Protein AF-A0A3S4FVD4-F1 (afdb_monomer)

Foldseek 3Di:
DLLLLLVLLLLDQQDPCLLVCLVVSLVSLVVPPVDDPVRSVVSNVSSPVLNDDDSVVSNVVSCQQAVPDLQQHQQLVCQPQNPHPVSVVVQVVLVVVCVVVVHDDDPPDRSRRNSNVSVSLVSDDPVVSVVVCVVSVVVVVSNVVSSVVSCCVVDVVVVPPDPPDPDPDDPPPPPPDDD

Organism: Serratia odorifera (NCBI:txid618)

Structure (mmCIF, N/CA/C/O backbone):
data_AF-A0A3S4FVD4-F1
#
_entry.id   AF-A0A3S4FVD4-F1
#
loop_
_atom_site.group_PDB
_atom_site.id
_atom_site.type_symbol
_atom_site.label_atom_id
_atom_site.label_alt_id
_atom_site.label_comp_id
_atom_site.label_asym_id
_atom_site.label_entity_id
_atom_site.label_seq_id
_atom_site.pdbx_PDB_ins_code
_atom_site.Cartn_x
_atom_site.Cartn_y
_atom_site.Cartn_z
_atom_site.occupancy
_atom_site.B_iso_or_equiv
_atom_site.auth_seq_id
_atom_site.auth_comp_id
_atom_site.auth_asym_id
_atom_site.auth_atom_id
_atom_site.pdbx_PDB_model_num
ATOM 1 N N . MET A 1 1 ? -12.214 7.338 0.874 1.00 91.25 1 MET A N 1
ATOM 2 C CA . MET A 1 1 ? -11.171 8.201 0.271 1.00 91.25 1 MET A CA 1
ATOM 3 C C . MET A 1 1 ? -10.625 7.526 -0.978 1.00 91.25 1 MET A C 1
ATOM 5 O O . MET A 1 1 ? -10.161 6.395 -0.888 1.00 91.25 1 MET A O 1
ATOM 9 N N . ILE A 1 2 ? -10.712 8.179 -2.137 1.00 93.75 2 ILE A N 1
ATOM 10 C CA . ILE A 1 2 ? -10.310 7.609 -3.435 1.00 93.75 2 ILE A CA 1
ATOM 11 C C . ILE A 1 2 ? -8.791 7.412 -3.487 1.00 93.75 2 ILE A C 1
ATOM 13 O O . ILE A 1 2 ? -8.303 6.368 -3.915 1.00 93.75 2 ILE A O 1
ATOM 17 N N . SER A 1 3 ? -8.047 8.393 -2.981 1.00 94.44 3 SER A N 1
ATOM 18 C CA . SER A 1 3 ? -6.583 8.380 -2.926 1.00 94.44 3 SER A CA 1
ATOM 19 C C . SER A 1 3 ? -6.010 7.134 -2.236 1.00 94.44 3 SER A C 1
ATOM 21 O O . SER A 1 3 ? -5.086 6.518 -2.764 1.00 94.44 3 SER A O 1
ATOM 23 N N . LEU A 1 4 ? -6.589 6.710 -1.107 1.00 95.06 4 LEU A N 1
ATOM 24 C CA . LEU A 1 4 ? -6.140 5.520 -0.369 1.00 95.06 4 LEU A CA 1
ATOM 25 C C . LEU A 1 4 ? -6.367 4.225 -1.151 1.00 95.06 4 LEU A C 1
ATOM 27 O O . LEU A 1 4 ? -5.484 3.372 -1.171 1.00 95.06 4 LEU A O 1
ATOM 31 N N . ARG A 1 5 ? -7.496 4.112 -1.858 1.00 94.62 5 ARG A N 1
ATOM 32 C CA . ARG A 1 5 ? -7.786 2.977 -2.749 1.00 94.62 5 ARG A CA 1
ATOM 33 C C . ARG A 1 5 ? -6.802 2.882 -3.904 1.00 94.62 5 ARG A C 1
ATOM 35 O O . ARG A 1 5 ? -6.322 1.799 -4.222 1.00 94.62 5 ARG A O 1
ATOM 42 N N . ILE A 1 6 ? -6.458 4.019 -4.506 1.00 95.19 6 ILE A N 1
ATOM 43 C CA . ILE A 1 6 ? -5.443 4.070 -5.563 1.00 95.19 6 ILE A CA 1
ATOM 44 C C . ILE A 1 6 ? -4.090 3.602 -5.017 1.00 95.19 6 ILE A C 1
ATOM 46 O O . ILE A 1 6 ? -3.451 2.750 -5.627 1.00 95.19 6 ILE A O 1
ATOM 50 N N . ILE A 1 7 ? -3.652 4.133 -3.871 1.00 94.81 7 ILE A N 1
ATOM 51 C CA . ILE A 1 7 ? -2.359 3.768 -3.274 1.00 94.81 7 ILE A CA 1
ATOM 52 C C . ILE A 1 7 ? -2.336 2.285 -2.894 1.00 94.81 7 ILE A C 1
ATOM 54 O O . ILE A 1 7 ? -1.359 1.610 -3.207 1.00 94.81 7 ILE A O 1
ATOM 58 N N . SER A 1 8 ? -3.412 1.775 -2.286 1.00 94.50 8 SER A N 1
ATOM 59 C CA . SER A 1 8 ? -3.587 0.349 -1.994 1.00 94.50 8 SER A CA 1
ATOM 60 C C . SER A 1 8 ? -3.333 -0.497 -3.244 1.00 94.50 8 SER A C 1
ATOM 62 O O . SER A 1 8 ? -2.416 -1.317 -3.262 1.00 94.50 8 SER A O 1
ATOM 64 N N . ARG A 1 9 ? -4.027 -0.187 -4.346 1.00 94.31 9 ARG A N 1
ATOM 65 C CA . ARG A 1 9 ? -3.917 -0.926 -5.608 1.00 94.31 9 ARG A CA 1
ATOM 66 C C . ARG A 1 9 ? -2.527 -0.851 -6.255 1.00 94.31 9 ARG A C 1
ATOM 68 O O . ARG A 1 9 ? -2.115 -1.788 -6.929 1.00 94.31 9 ARG A O 1
ATOM 75 N N . LEU A 1 10 ? -1.786 0.244 -6.063 1.00 92.75 10 LEU A N 1
ATOM 76 C CA . LEU A 1 10 ? -0.409 0.383 -6.566 1.00 92.75 10 LEU A CA 1
ATOM 77 C C . LEU A 1 10 ? 0.620 -0.431 -5.765 1.00 92.75 10 LEU A C 1
ATOM 79 O O . LEU A 1 10 ? 1.677 -0.774 -6.312 1.00 92.75 10 LEU A O 1
ATOM 83 N N . LEU A 1 11 ? 0.323 -0.696 -4.489 1.00 92.69 11 LEU A N 1
ATOM 84 C CA . LEU A 1 11 ? 1.155 -1.466 -3.565 1.00 92.69 11 LEU A CA 1
ATOM 85 C C . LEU A 1 11 ? 0.870 -2.972 -3.611 1.00 92.69 11 LEU A C 1
ATOM 87 O O . LEU A 1 11 ? 1.613 -3.733 -3.004 1.00 92.69 11 LEU A O 1
ATOM 91 N N . GLU A 1 12 ? -0.166 -3.414 -4.319 1.00 92.06 12 GLU A N 1
ATOM 92 C CA . GLU A 1 12 ? -0.398 -4.834 -4.574 1.00 92.06 12 GLU A CA 1
ATOM 93 C C . GLU A 1 12 ? 0.584 -5.407 -5.606 1.00 92.06 12 GLU A C 1
ATOM 95 O O . GLU A 1 12 ? 1.233 -4.686 -6.384 1.00 92.06 12 GLU A O 1
ATOM 100 N N . TYR A 1 13 ? 0.662 -6.742 -5.636 1.00 92.12 13 TYR A N 1
ATOM 101 C CA . TYR A 1 13 ? 1.386 -7.450 -6.680 1.00 92.12 13 TYR A CA 1
ATOM 102 C C . TYR A 1 13 ? 0.836 -7.036 -8.053 1.00 92.12 13 TYR A C 1
ATOM 104 O O . TYR A 1 13 ? -0.373 -7.120 -8.285 1.00 92.12 13 TYR A O 1
ATOM 112 N N . PRO A 1 14 ? 1.695 -6.582 -8.980 1.00 92.12 14 PRO A N 1
ATOM 113 C CA . PRO A 1 14 ? 1.224 -6.070 -10.248 1.00 92.12 14 PRO A CA 1
ATOM 114 C C . PRO A 1 14 ? 0.672 -7.216 -11.091 1.00 92.12 14 PRO A C 1
ATOM 116 O O . PRO A 1 14 ? 1.355 -8.205 -11.368 1.00 92.12 14 PRO A O 1
ATOM 119 N N . ASP A 1 15 ? -0.569 -7.055 -11.526 1.00 93.56 15 ASP A N 1
ATOM 120 C CA . ASP A 1 15 ? -1.281 -8.008 -12.360 1.00 93.56 15 ASP A CA 1
ATOM 121 C C . ASP A 1 15 ? -1.774 -7.349 -13.656 1.00 93.56 15 ASP A C 1
ATOM 123 O O . ASP A 1 15 ? -1.593 -6.153 -13.916 1.00 93.56 15 ASP A O 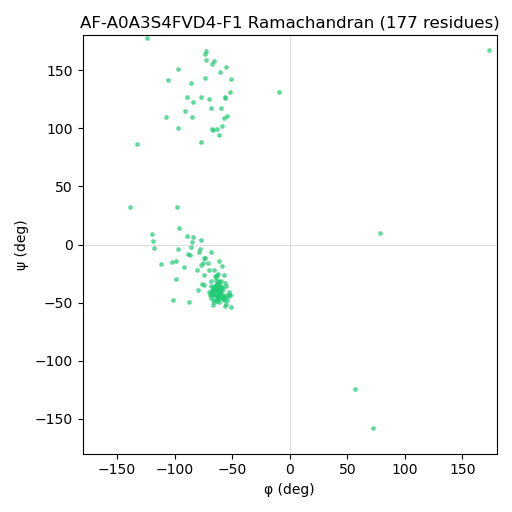1
ATOM 127 N N . GLN A 1 16 ? -2.404 -8.160 -14.503 1.00 93.19 16 GLN A N 1
ATOM 128 C CA . GLN A 1 16 ? -2.949 -7.698 -15.773 1.00 93.19 16 GLN A CA 1
ATOM 129 C C . GLN A 1 16 ? -4.059 -6.652 -15.578 1.00 93.19 16 GLN A C 1
ATOM 131 O O . GLN A 1 16 ? -4.169 -5.722 -16.379 1.00 93.19 16 GLN A O 1
ATOM 136 N N . ALA A 1 17 ? -4.852 -6.782 -14.510 1.00 92.50 17 ALA A N 1
ATOM 137 C CA . ALA A 1 17 ? -5.952 -5.876 -14.207 1.00 92.50 17 ALA A CA 1
ATOM 138 C C . ALA A 1 17 ? -5.444 -4.477 -13.824 1.00 92.50 17 ALA A C 1
ATOM 140 O O . ALA A 1 17 ? -5.981 -3.486 -14.309 1.00 92.50 17 ALA A O 1
ATOM 141 N N . LEU A 1 18 ? -4.369 -4.372 -13.039 1.00 90.75 18 LEU A N 1
ATOM 142 C CA . LEU A 1 18 ? -3.696 -3.108 -12.741 1.00 90.75 18 LEU A CA 1
ATOM 143 C C . LEU A 1 18 ? -3.137 -2.476 -14.024 1.00 90.75 18 LEU A C 1
ATOM 145 O O . LEU A 1 18 ? -3.314 -1.279 -14.252 1.00 90.75 18 LEU A O 1
ATOM 149 N N . TRP A 1 19 ? -2.501 -3.280 -14.885 1.00 91.50 19 TRP A N 1
ATOM 150 C CA . TRP A 1 19 ? -1.919 -2.795 -16.143 1.00 91.50 19 TRP A CA 1
ATOM 151 C C . TRP A 1 19 ? -2.969 -2.208 -17.087 1.00 91.50 19 TRP A C 1
ATOM 153 O O . TRP A 1 19 ? -2.760 -1.144 -17.673 1.00 91.50 19 TRP A O 1
ATOM 163 N N . GLN A 1 20 ? -4.102 -2.895 -17.229 1.00 92.31 20 GLN A N 1
ATOM 164 C CA . GLN A 1 20 ? -5.211 -2.463 -18.080 1.00 92.31 20 GLN A CA 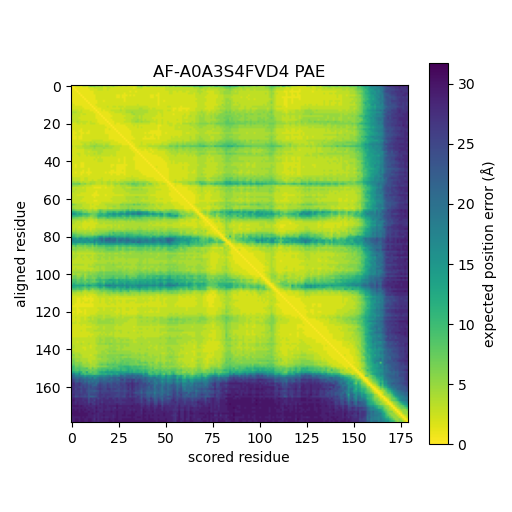1
ATOM 165 C C . GLN A 1 20 ? -6.014 -1.322 -17.437 1.00 92.31 20 GLN A C 1
ATOM 167 O O . GLN A 1 20 ? -6.439 -0.406 -18.137 1.00 92.31 20 GLN A O 1
ATOM 172 N N . GLY A 1 21 ? -6.134 -1.317 -16.107 1.00 92.81 21 GLY A N 1
ATOM 173 C CA . GLY A 1 21 ? -6.862 -0.318 -15.319 1.00 92.81 21 GLY A CA 1
ATOM 174 C C . GLY A 1 21 ? -6.137 1.018 -15.127 1.00 92.81 21 GLY A C 1
ATOM 175 O O . GLY A 1 21 ? -6.650 1.903 -14.448 1.00 92.81 21 GLY A O 1
ATOM 176 N N . LYS A 1 22 ? -4.957 1.224 -15.727 1.00 93.38 22 LYS A N 1
ATOM 177 C CA . LYS A 1 22 ? -4.184 2.476 -15.604 1.00 93.38 22 LYS A CA 1
ATOM 178 C C . LYS A 1 22 ? -5.010 3.730 -15.916 1.00 93.38 22 LYS A C 1
ATOM 180 O O . LYS A 1 22 ? -4.879 4.739 -15.223 1.00 93.38 22 LYS A O 1
ATOM 185 N N . ALA A 1 23 ? -5.813 3.692 -16.980 1.00 94.75 23 ALA A N 1
ATOM 186 C CA . ALA A 1 23 ? -6.641 4.830 -17.378 1.00 94.75 23 ALA A CA 1
ATOM 187 C C . ALA A 1 23 ? -7.739 5.117 -16.343 1.00 94.75 23 ALA A C 1
ATOM 189 O O . ALA A 1 23 ? -7.966 6.276 -16.004 1.00 94.75 23 ALA A O 1
ATOM 190 N N . GLU A 1 24 ? -8.352 4.069 -15.792 1.00 95.56 24 GLU A N 1
ATOM 191 C CA . GLU A 1 24 ? -9.367 4.168 -14.740 1.00 95.56 24 GLU A CA 1
ATOM 192 C C . GLU A 1 24 ? -8.780 4.736 -13.445 1.00 95.56 24 GLU A C 1
ATOM 194 O O . 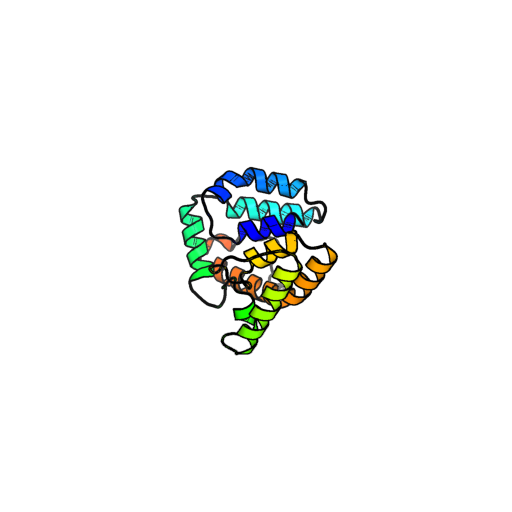GLU A 1 24 ? -9.384 5.613 -12.837 1.00 95.56 24 GLU A O 1
ATOM 199 N N . LEU A 1 25 ? -7.564 4.328 -13.063 1.00 95.44 25 LEU A N 1
ATOM 200 C CA . LEU A 1 25 ? -6.868 4.894 -11.902 1.00 95.44 25 LEU A CA 1
ATOM 201 C C . LEU A 1 25 ? -6.606 6.396 -12.060 1.00 95.44 25 LEU A C 1
ATOM 203 O O . LEU A 1 25 ? -6.785 7.160 -11.113 1.00 95.44 25 LEU A O 1
ATOM 207 N N . LEU A 1 26 ? -6.189 6.835 -13.253 1.00 95.94 26 LEU A N 1
ATOM 208 C CA . LEU A 1 26 ? -5.981 8.257 -13.538 1.00 95.94 26 LEU A CA 1
ATOM 209 C C . LEU A 1 26 ? -7.301 9.037 -13.573 1.00 95.94 26 LEU A C 1
ATOM 211 O O . LEU A 1 26 ? -7.326 10.186 -13.142 1.00 95.94 26 LEU A O 1
ATOM 215 N N . ALA A 1 27 ? -8.384 8.431 -14.064 1.00 96.19 27 ALA A N 1
ATOM 216 C CA . ALA A 1 27 ? -9.710 9.038 -14.042 1.00 96.19 27 ALA A CA 1
ATOM 217 C C . ALA A 1 27 ? -10.222 9.197 -12.602 1.00 96.19 27 ALA A C 1
ATOM 219 O O . ALA A 1 27 ? -10.568 10.307 -12.207 1.00 96.19 27 ALA A O 1
ATOM 220 N N . ALA A 1 28 ? -10.151 8.136 -11.794 1.00 95.50 28 ALA A N 1
ATOM 221 C CA . ALA A 1 28 ? -10.513 8.169 -10.380 1.00 95.50 28 ALA A CA 1
ATOM 222 C C . ALA A 1 28 ? -9.692 9.212 -9.605 1.00 95.50 28 ALA A C 1
ATOM 224 O O . ALA A 1 28 ? -10.224 9.918 -8.754 1.00 95.50 28 ALA A O 1
ATOM 225 N N . LEU A 1 29 ? -8.404 9.376 -9.929 1.00 96.06 29 LEU A N 1
ATOM 226 C CA . LEU A 1 29 ? -7.566 10.408 -9.317 1.00 96.06 29 LEU A CA 1
ATOM 227 C C . LEU A 1 29 ? -8.086 11.832 -9.568 1.00 96.06 29 LEU A C 1
ATOM 229 O O . LEU A 1 29 ? -7.963 12.679 -8.687 1.00 96.06 29 LEU A O 1
ATOM 233 N N . ASN A 1 30 ? -8.681 12.100 -10.732 1.00 93.94 30 ASN A N 1
ATOM 234 C CA . ASN A 1 30 ? -9.268 13.410 -11.026 1.00 93.94 30 ASN A CA 1
ATOM 235 C C . ASN A 1 30 ? -10.540 13.679 -10.206 1.00 93.94 30 ASN A C 1
ATOM 237 O O . ASN A 1 30 ? -10.906 14.834 -10.013 1.00 93.94 30 ASN A O 1
ATOM 241 N N . GLU A 1 31 ? -11.200 12.630 -9.713 1.00 94.19 31 GLU A N 1
ATOM 242 C CA . GLU A 1 31 ? -12.374 12.721 -8.837 1.00 94.19 31 GLU A CA 1
ATOM 243 C C . GLU A 1 31 ? -11.991 12.844 -7.348 1.00 94.19 31 GLU A C 1
ATOM 245 O O . GLU A 1 31 ? -12.844 13.120 -6.499 1.00 94.19 31 GLU A O 1
ATOM 250 N N . ALA A 1 32 ? -10.707 12.665 -7.010 1.00 92.62 32 ALA A N 1
ATOM 251 C CA . ALA A 1 32 ? -10.195 12.731 -5.644 1.00 92.62 32 ALA A CA 1
ATOM 252 C C . ALA A 1 32 ? -10.057 14.184 -5.154 1.00 92.62 32 ALA A C 1
ATOM 254 O O . ALA A 1 32 ? -8.995 14.811 -5.255 1.00 92.62 32 ALA A O 1
ATOM 255 N N . ASN A 1 33 ? -11.142 14.711 -4.584 1.00 91.94 33 ASN A N 1
ATOM 256 C CA . ASN A 1 33 ? -11.214 16.069 -4.032 1.00 91.94 33 ASN A CA 1
ATOM 257 C C . ASN A 1 33 ? -10.463 16.239 -2.699 1.00 91.94 33 ASN A C 1
ATOM 259 O O . ASN A 1 33 ? -10.279 17.362 -2.236 1.00 91.94 33 ASN A O 1
ATOM 263 N N . GLU A 1 34 ? -10.031 15.148 -2.061 1.00 93.00 34 GLU A N 1
ATOM 264 C CA . GLU A 1 34 ? -9.282 15.194 -0.801 1.00 93.00 34 GLU A CA 1
ATOM 265 C C . GLU A 1 34 ? -7.792 15.550 -0.963 1.00 93.00 34 GLU A C 1
ATOM 267 O O . GLU A 1 34 ? -7.085 15.701 0.034 1.00 93.00 34 GLU A O 1
ATOM 272 N N . LEU A 1 35 ? -7.296 15.651 -2.201 1.00 92.31 35 LEU A N 1
ATOM 273 C CA . LEU A 1 35 ? -5.891 15.911 -2.509 1.00 92.31 35 LEU A CA 1
ATOM 274 C C . LEU A 1 35 ? -5.677 17.346 -2.996 1.00 92.31 35 LEU A C 1
ATOM 276 O O . LEU A 1 35 ? -6.434 17.870 -3.809 1.00 92.31 35 LEU A O 1
ATOM 280 N N . SER A 1 36 ? -4.571 17.960 -2.575 1.00 94.56 36 SER A N 1
ATOM 281 C CA . SER A 1 36 ? -4.069 19.181 -3.214 1.00 94.56 36 SER A CA 1
ATOM 282 C C . SER A 1 36 ? -3.606 18.903 -4.649 1.00 94.56 36 SER A C 1
ATOM 284 O O . SER A 1 36 ? -3.203 17.785 -4.981 1.00 94.56 36 SER A O 1
ATOM 286 N N . SER A 1 37 ? -3.556 19.936 -5.496 1.00 92.88 37 SER A N 1
ATOM 287 C CA . SER A 1 37 ? -3.081 19.801 -6.883 1.00 92.88 37 SER A CA 1
ATOM 288 C C . SER A 1 37 ? -1.671 19.204 -6.973 1.00 92.88 37 SER A C 1
ATOM 290 O O . SER A 1 37 ? -1.390 18.404 -7.861 1.00 92.88 37 SER A O 1
ATOM 292 N N . MET A 1 38 ? -0.788 19.536 -6.024 1.00 93.56 38 MET A N 1
ATOM 293 C CA . MET A 1 38 ? 0.560 18.964 -5.961 1.00 93.56 38 MET A CA 1
ATOM 294 C C . MET A 1 38 ? 0.528 17.456 -5.669 1.00 93.56 38 MET A C 1
ATOM 296 O O . MET A 1 38 ? 1.235 16.689 -6.321 1.00 93.56 38 MET A O 1
ATOM 300 N N . GLN A 1 39 ? -0.321 17.016 -4.736 1.00 93.50 39 GLN A N 1
ATOM 301 C CA . GLN A 1 39 ? -0.487 15.596 -4.410 1.00 93.50 39 GLN A CA 1
ATOM 302 C C . GLN A 1 39 ? -1.123 14.813 -5.564 1.00 93.50 39 GLN A C 1
ATOM 304 O O . GLN A 1 39 ? -0.675 13.705 -5.855 1.00 93.50 39 GLN A O 1
ATOM 309 N N . GLN A 1 40 ? -2.109 15.388 -6.263 1.00 93.88 40 GLN A N 1
ATOM 310 C CA . GLN A 1 40 ? -2.691 14.777 -7.462 1.00 93.88 40 GLN A CA 1
ATOM 311 C C . GLN A 1 40 ? -1.635 14.585 -8.558 1.00 93.88 40 GLN A C 1
ATOM 313 O O . GLN A 1 40 ? -1.521 13.505 -9.133 1.00 93.88 40 GLN A O 1
ATOM 318 N N . VAL A 1 41 ? -0.800 15.596 -8.820 1.00 93.94 41 VAL A N 1
ATOM 319 C CA . VAL A 1 41 ? 0.289 15.481 -9.803 1.00 93.94 41 VAL A CA 1
ATOM 320 C C . VAL A 1 41 ? 1.282 14.385 -9.407 1.00 93.94 41 VAL A C 1
ATOM 322 O O . VAL A 1 41 ? 1.638 13.559 -10.252 1.00 93.94 41 VAL A O 1
ATOM 325 N N . ALA A 1 42 ? 1.694 14.342 -8.137 1.00 92.25 42 ALA A N 1
ATOM 326 C CA . ALA A 1 42 ? 2.635 13.346 -7.631 1.00 92.25 42 ALA A CA 1
ATOM 327 C C . ALA A 1 42 ? 2.076 11.916 -7.736 1.00 92.25 42 ALA A C 1
ATOM 329 O O . ALA A 1 42 ? 2.735 11.033 -8.290 1.00 92.25 42 ALA A O 1
ATOM 330 N N . LEU A 1 43 ? 0.838 11.688 -7.286 1.00 93.25 43 LEU A N 1
ATOM 331 C CA . LEU A 1 43 ? 0.193 10.376 -7.370 1.00 93.25 43 LEU A CA 1
ATOM 332 C C . LEU A 1 43 ? -0.051 9.961 -8.829 1.00 93.25 43 LEU A C 1
ATOM 334 O O . LEU A 1 43 ? 0.185 8.812 -9.197 1.00 93.25 43 LEU A O 1
ATOM 338 N N . GLY A 1 44 ? -0.421 10.902 -9.700 1.00 95.38 44 GLY A N 1
ATOM 339 C CA . GLY A 1 44 ? -0.566 10.649 -11.133 1.00 95.38 44 GLY A CA 1
ATOM 340 C C . GLY A 1 44 ? 0.752 10.256 -11.804 1.00 95.38 44 GLY A C 1
ATOM 341 O O . GLY A 1 44 ? 0.774 9.386 -12.678 1.00 95.38 44 GLY A O 1
ATOM 342 N N . ALA A 1 45 ? 1.868 10.864 -11.393 1.00 92.81 45 ALA A N 1
ATOM 343 C CA . ALA A 1 45 ? 3.198 10.462 -11.839 1.00 92.81 45 ALA A CA 1
ATOM 344 C C . ALA A 1 45 ? 3.551 9.048 -11.352 1.00 92.81 45 ALA A C 1
ATOM 346 O O . ALA A 1 45 ? 4.022 8.243 -12.155 1.00 92.81 45 ALA A O 1
ATOM 347 N N . ALA A 1 46 ? 3.240 8.717 -10.094 1.00 90.69 46 ALA A N 1
ATOM 348 C CA . ALA A 1 46 ? 3.451 7.383 -9.537 1.00 90.69 46 ALA A CA 1
ATOM 349 C C . ALA A 1 46 ? 2.651 6.302 -10.287 1.00 90.69 46 ALA A C 1
ATOM 351 O O . ALA A 1 46 ? 3.232 5.290 -10.669 1.00 90.69 46 ALA A O 1
ATOM 352 N N . ILE A 1 47 ? 1.365 6.533 -10.597 1.00 93.31 47 ILE A N 1
ATOM 353 C CA . ILE A 1 47 ? 0.547 5.611 -11.416 1.00 93.31 47 ILE A CA 1
ATOM 354 C C . ILE A 1 47 ? 1.204 5.383 -12.782 1.00 93.31 47 ILE A C 1
ATOM 356 O O . ILE A 1 47 ? 1.342 4.247 -13.245 1.00 93.31 47 ILE A O 1
ATOM 360 N N . ARG A 1 48 ? 1.622 6.469 -13.447 1.00 92.62 48 ARG A N 1
ATOM 361 C CA . ARG A 1 48 ? 2.242 6.394 -14.776 1.00 92.62 48 ARG A CA 1
ATOM 362 C C . ARG A 1 48 ? 3.554 5.628 -14.760 1.00 92.62 48 ARG A C 1
ATOM 364 O O . ARG A 1 48 ? 3.760 4.835 -15.674 1.00 92.62 48 ARG A O 1
ATOM 371 N N . TRP A 1 49 ? 4.394 5.881 -13.761 1.00 88.62 49 TRP A N 1
ATOM 372 C CA . TRP A 1 49 ? 5.672 5.208 -13.571 1.00 88.62 49 TRP A CA 1
ATOM 373 C C . TRP A 1 49 ? 5.480 3.725 -13.243 1.00 88.62 49 TRP A C 1
ATOM 375 O O . TRP A 1 49 ? 6.071 2.876 -13.901 1.00 88.62 49 TRP A O 1
ATOM 385 N N . ARG A 1 50 ? 4.584 3.404 -12.302 1.00 86.19 50 ARG A N 1
ATOM 386 C CA . ARG A 1 50 ? 4.303 2.029 -11.873 1.00 86.19 50 ARG A CA 1
ATOM 387 C C . ARG A 1 50 ? 3.795 1.157 -13.016 1.00 86.19 50 ARG A C 1
ATOM 389 O O . ARG A 1 50 ? 4.190 0.005 -13.115 1.00 86.19 50 ARG A O 1
ATOM 396 N N . CYS A 1 51 ? 2.943 1.717 -13.873 1.00 87.94 51 CYS A N 1
ATOM 397 C CA . CYS A 1 51 ? 2.377 1.046 -15.044 1.00 87.94 51 CYS A CA 1
ATOM 398 C C . CYS A 1 51 ? 3.148 1.395 -16.334 1.00 87.94 51 CYS A C 1
ATOM 400 O O . CYS A 1 51 ? 2.540 1.560 -17.401 1.00 87.94 51 CYS A O 1
ATOM 402 N N . ALA A 1 52 ? 4.459 1.629 -16.239 1.00 85.56 52 ALA A N 1
ATOM 403 C CA . ALA A 1 52 ? 5.341 1.802 -17.389 1.00 85.56 52 ALA A CA 1
ATOM 404 C C . ALA A 1 52 ? 6.058 0.484 -17.718 1.00 85.56 52 ALA A C 1
ATOM 406 O O . ALA A 1 52 ? 6.333 -0.329 -16.842 1.00 85.56 52 ALA A O 1
ATOM 407 N N . GLY A 1 53 ? 6.395 0.281 -18.992 1.00 86.69 53 GLY A N 1
ATOM 408 C CA . GLY A 1 53 ? 7.145 -0.899 -19.423 1.00 86.69 53 GLY A CA 1
ATOM 409 C C . GLY A 1 53 ? 6.334 -2.200 -19.400 1.00 86.69 53 GLY A C 1
ATOM 410 O O . GLY A 1 53 ? 5.103 -2.200 -19.514 1.00 86.69 53 GLY A O 1
ATOM 411 N N . ARG A 1 54 ? 7.042 -3.333 -19.327 1.00 90.12 54 ARG A N 1
ATOM 412 C CA . ARG A 1 54 ? 6.431 -4.668 -19.375 1.00 90.12 54 ARG A CA 1
ATOM 413 C C . ARG A 1 54 ? 5.987 -5.094 -17.979 1.00 90.12 54 ARG A C 1
ATOM 415 O O . ARG A 1 54 ? 6.748 -4.962 -17.026 1.00 90.12 54 ARG A O 1
ATOM 422 N N . LEU A 1 55 ? 4.807 -5.707 -17.887 1.00 91.81 55 LEU A N 1
ATOM 423 C CA . LEU A 1 55 ? 4.269 -6.251 -16.634 1.00 91.81 55 LEU A CA 1
ATOM 424 C C . LEU A 1 55 ? 5.262 -7.187 -15.926 1.00 91.81 55 LEU A C 1
ATOM 426 O O . LEU A 1 55 ? 5.479 -7.057 -14.727 1.00 91.81 55 LEU A O 1
ATOM 430 N N . LEU A 1 56 ? 5.922 -8.076 -16.675 1.00 91.25 56 LEU A N 1
ATOM 431 C CA . LEU A 1 56 ? 6.909 -9.010 -16.121 1.00 91.25 56 LEU A CA 1
ATOM 432 C C . LEU A 1 56 ? 8.088 -8.306 -15.432 1.00 91.25 56 LEU A C 1
ATOM 434 O O . LEU A 1 56 ? 8.569 -8.790 -14.411 1.00 91.25 56 LEU A O 1
ATOM 438 N N . ASP A 1 57 ? 8.540 -7.164 -15.957 1.00 90.12 57 ASP A N 1
ATOM 439 C CA . ASP A 1 57 ? 9.637 -6.405 -15.342 1.00 90.12 57 ASP A CA 1
ATOM 440 C C . ASP A 1 57 ? 9.183 -5.808 -14.007 1.00 90.12 57 ASP A C 1
ATOM 442 O O . ASP A 1 57 ? 9.881 -5.902 -13.000 1.00 90.12 57 ASP A O 1
ATOM 446 N N . ALA A 1 58 ? 7.965 -5.272 -13.974 1.00 89.31 58 ALA A N 1
ATOM 447 C CA . ALA A 1 58 ? 7.373 -4.719 -12.768 1.00 89.31 58 ALA A CA 1
ATOM 448 C C . ALA A 1 58 ? 7.040 -5.779 -11.706 1.00 89.31 58 ALA A C 1
ATOM 450 O O . ALA A 1 58 ? 7.092 -5.488 -10.510 1.00 89.31 58 ALA A O 1
ATOM 451 N N . GLN A 1 59 ? 6.697 -6.998 -12.126 1.00 92.25 59 GLN A N 1
ATOM 452 C CA . GLN A 1 59 ? 6.540 -8.162 -11.252 1.00 92.25 59 GLN A CA 1
ATOM 453 C C . GLN A 1 59 ? 7.886 -8.589 -10.657 1.00 92.25 59 GLN A C 1
ATOM 455 O O . GLN A 1 59 ? 7.987 -8.831 -9.453 1.00 92.25 59 GLN A O 1
ATOM 460 N N . ALA A 1 60 ? 8.943 -8.624 -11.472 1.00 90.12 60 ALA A N 1
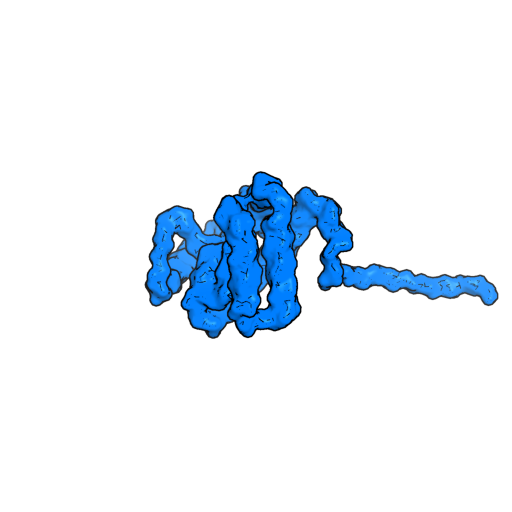ATOM 461 C CA . ALA A 1 60 ? 10.293 -8.914 -11.001 1.00 90.12 60 ALA A CA 1
ATOM 462 C C . ALA A 1 60 ? 10.797 -7.848 -10.011 1.00 90.12 60 ALA A C 1
ATOM 464 O O . ALA A 1 60 ? 11.353 -8.196 -8.970 1.00 90.12 60 ALA A O 1
ATOM 465 N N . GLU A 1 61 ? 10.556 -6.564 -10.285 1.00 88.38 61 GLU A N 1
ATOM 466 C CA . GLU A 1 61 ? 10.878 -5.472 -9.359 1.00 88.38 61 GLU A CA 1
ATOM 467 C C . GLU A 1 61 ? 10.100 -5.603 -8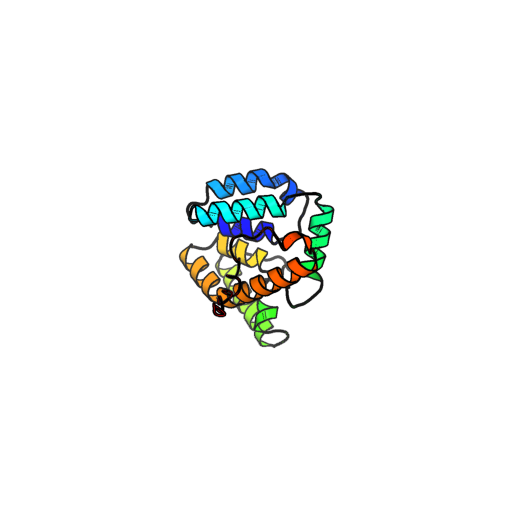.045 1.00 88.38 61 GLU A C 1
ATOM 469 O O . GLU A 1 61 ? 10.703 -5.521 -6.976 1.00 88.38 61 GLU A O 1
ATOM 474 N N . TYR A 1 62 ? 8.793 -5.882 -8.111 1.00 90.62 62 TYR A N 1
ATOM 475 C CA . TYR A 1 62 ? 7.956 -6.068 -6.925 1.00 90.62 62 TYR A CA 1
ATOM 476 C C . TYR A 1 62 ? 8.504 -7.170 -6.014 1.00 90.62 62 TYR A C 1
ATOM 478 O O . TYR A 1 62 ? 8.773 -6.918 -4.841 1.00 90.62 62 TYR A O 1
ATOM 486 N N . THR A 1 63 ? 8.744 -8.366 -6.561 1.00 89.75 63 THR A N 1
ATOM 487 C CA . THR A 1 63 ? 9.311 -9.482 -5.780 1.00 89.75 63 THR A CA 1
ATOM 488 C C . THR A 1 63 ? 10.697 -9.135 -5.229 1.00 89.75 63 THR A C 1
ATOM 490 O O . THR A 1 63 ? 11.040 -9.499 -4.107 1.00 89.75 63 THR A O 1
ATOM 493 N N . GLY A 1 64 ? 11.501 -8.386 -5.992 1.00 86.62 64 GLY A N 1
ATOM 494 C CA . GLY A 1 64 ? 12.810 -7.899 -5.567 1.00 86.62 64 GLY A CA 1
ATOM 495 C C . GLY A 1 64 ? 12.759 -6.924 -4.389 1.00 86.62 64 GLY A C 1
ATOM 496 O O . GLY A 1 64 ? 13.668 -6.948 -3.558 1.00 86.62 64 GLY A O 1
ATOM 497 N N . LEU A 1 65 ? 11.717 -6.092 -4.316 1.00 86.25 65 LEU A N 1
ATOM 498 C CA . LEU A 1 65 ? 11.534 -5.075 -3.283 1.00 86.25 65 LEU A CA 1
ATOM 499 C C . LEU A 1 65 ? 10.819 -5.615 -2.045 1.00 86.25 65 LEU A C 1
ATOM 501 O O . LEU A 1 65 ? 11.308 -5.395 -0.942 1.00 86.25 65 LEU A O 1
ATOM 505 N N . PHE A 1 66 ? 9.688 -6.298 -2.201 1.00 88.06 66 PHE A N 1
ATOM 506 C CA . PHE A 1 66 ? 8.787 -6.610 -1.087 1.00 88.06 66 PHE A CA 1
ATOM 507 C C . PHE A 1 66 ? 8.964 -8.032 -0.535 1.00 88.06 66 PHE A C 1
ATOM 509 O O . PHE A 1 66 ? 8.813 -8.230 0.668 1.00 88.06 66 PHE A O 1
ATOM 516 N N . ASP A 1 67 ? 9.380 -8.999 -1.363 1.00 82.50 67 ASP A N 1
ATOM 517 C CA . ASP A 1 67 ? 9.370 -10.422 -0.973 1.00 82.50 67 ASP A CA 1
ATOM 518 C C . ASP A 1 67 ? 10.741 -10.941 -0.500 1.00 82.50 67 ASP A C 1
ATOM 520 O O . ASP A 1 67 ? 10.844 -12.014 0.093 1.00 82.50 67 ASP A O 1
ATOM 524 N N . ARG A 1 68 ? 11.828 -10.197 -0.753 1.00 74.62 68 ARG A N 1
ATOM 525 C CA . ARG A 1 68 ? 13.205 -10.643 -0.453 1.00 74.62 68 ARG A CA 1
ATOM 526 C C . ARG A 1 68 ? 13.685 -10.356 0.971 1.00 74.62 68 ARG A C 1
ATOM 528 O O . ARG A 1 68 ? 14.809 -10.734 1.306 1.00 74.62 68 ARG A O 1
ATOM 535 N N . GLY A 1 69 ? 12.884 -9.711 1.822 1.00 73.62 69 GLY A N 1
ATOM 536 C CA . GLY A 1 69 ? 13.266 -9.514 3.218 1.00 73.62 69 GLY A CA 1
ATOM 537 C C . GLY A 1 69 ? 12.345 -8.623 4.048 1.00 73.62 69 GLY A C 1
ATOM 538 O O . GLY A 1 69 ? 11.522 -7.871 3.543 1.00 73.62 69 GLY A O 1
ATOM 539 N N . ARG A 1 70 ? 12.567 -8.666 5.366 1.00 76.25 70 ARG A N 1
ATOM 540 C CA . ARG A 1 70 ? 11.759 -7.972 6.385 1.00 76.25 70 ARG A CA 1
ATOM 541 C C . ARG A 1 70 ? 11.835 -6.444 6.327 1.00 76.25 70 ARG A C 1
ATOM 543 O O . ARG A 1 70 ? 10.987 -5.752 6.877 1.00 76.25 70 ARG A O 1
ATOM 550 N N . SER A 1 71 ? 12.889 -5.890 5.723 1.00 80.12 71 SER A N 1
ATOM 551 C CA . SER A 1 71 ? 13.159 -4.446 5.756 1.00 80.12 71 SER A CA 1
ATOM 552 C C . SER A 1 71 ? 12.099 -3.630 5.027 1.00 80.12 71 SER A C 1
ATOM 554 O O . SER A 1 71 ? 11.773 -2.532 5.467 1.00 80.12 71 SER A O 1
ATOM 556 N N . THR A 1 72 ? 11.590 -4.175 3.930 1.00 85.94 72 THR A N 1
ATOM 557 C CA . THR A 1 72 ? 10.677 -3.530 2.982 1.00 85.94 72 THR A CA 1
ATOM 558 C C . THR A 1 72 ? 9.348 -4.270 2.882 1.00 85.94 72 THR A C 1
ATOM 560 O O . THR A 1 72 ? 8.552 -3.941 2.017 1.00 85.94 72 THR A O 1
ATOM 563 N N . SER A 1 73 ? 9.108 -5.244 3.765 1.00 89.69 73 SER A N 1
ATOM 564 C CA . SER A 1 73 ? 7.836 -5.953 3.892 1.00 89.69 73 SER A CA 1
ATOM 565 C C . SER A 1 73 ? 6.665 -4.976 4.009 1.00 89.69 73 SER A C 1
ATOM 567 O O . SER A 1 73 ? 6.767 -3.943 4.665 1.00 89.69 73 SER A O 1
ATOM 569 N N . LEU A 1 74 ? 5.534 -5.314 3.391 1.00 91.88 74 LEU A N 1
ATOM 570 C CA . LEU A 1 74 ? 4.295 -4.539 3.509 1.00 91.88 74 LEU A CA 1
ATOM 571 C C . LEU A 1 74 ? 3.486 -4.903 4.763 1.00 91.88 74 LEU A C 1
ATOM 573 O O . LEU A 1 74 ? 2.368 -4.421 4.925 1.00 91.88 74 LEU A O 1
ATOM 577 N N . LEU A 1 75 ? 4.021 -5.750 5.646 1.00 91.50 75 LEU A N 1
ATOM 578 C CA . LEU A 1 75 ? 3.382 -6.118 6.907 1.00 91.50 75 LEU A CA 1
ATOM 579 C C . LEU A 1 75 ? 3.700 -5.079 7.985 1.00 91.50 75 LEU A C 1
ATOM 581 O O . LEU A 1 75 ? 4.823 -4.992 8.484 1.00 91.50 75 LEU A O 1
ATOM 585 N N . LEU A 1 76 ? 2.692 -4.300 8.377 1.00 89.88 76 LEU A N 1
ATOM 586 C CA . LEU A 1 76 ? 2.847 -3.181 9.309 1.00 89.88 76 LEU A CA 1
ATOM 587 C C . LEU A 1 76 ? 3.455 -3.610 10.650 1.00 89.88 76 LEU A C 1
ATOM 589 O O . LEU A 1 76 ? 4.360 -2.950 11.167 1.00 89.88 76 LEU A O 1
ATOM 593 N N . PHE A 1 77 ? 2.994 -4.728 11.216 1.00 89.19 77 PHE A N 1
ATOM 594 C CA . PHE A 1 77 ? 3.430 -5.150 12.549 1.00 89.19 77 PHE A CA 1
ATOM 595 C C . PHE A 1 77 ? 4.814 -5.786 12.564 1.00 89.19 77 PHE A C 1
ATOM 597 O O . PHE A 1 77 ? 5.450 -5.824 13.618 1.00 89.19 77 PHE A O 1
ATOM 604 N N . GLU A 1 78 ? 5.328 -6.218 11.415 1.00 86.25 78 GLU A N 1
ATOM 605 C CA . GLU A 1 78 ? 6.703 -6.696 11.308 1.00 86.25 78 GLU A CA 1
ATOM 606 C C . GLU A 1 78 ? 7.716 -5.593 11.651 1.00 86.25 78 GLU A C 1
ATOM 608 O O . GLU A 1 78 ? 8.758 -5.864 12.247 1.00 86.25 78 GLU A O 1
ATOM 613 N N . HIS A 1 79 ? 7.391 -4.335 11.346 1.00 82.56 79 HIS A N 1
ATOM 614 C CA . HIS A 1 79 ? 8.249 -3.188 11.639 1.00 82.56 79 HIS A CA 1
ATOM 615 C C . HIS A 1 79 ? 8.175 -2.693 13.087 1.00 82.56 79 HIS A C 1
ATOM 617 O O . HIS A 1 79 ? 9.104 -2.022 13.533 1.00 82.56 79 HIS A O 1
ATOM 623 N N . VAL A 1 80 ? 7.093 -3.004 13.805 1.00 80.19 80 VAL A N 1
ATOM 624 C CA . VAL A 1 80 ? 6.846 -2.511 15.171 1.00 80.19 80 VAL A CA 1
ATOM 625 C C . VAL A 1 80 ? 7.167 -3.570 16.220 1.00 80.19 80 VAL A C 1
ATOM 627 O O . VAL A 1 80 ? 7.843 -3.284 17.203 1.00 80.19 80 VAL A O 1
ATOM 630 N N . HIS A 1 81 ? 6.684 -4.794 16.011 1.00 76.88 81 HIS A N 1
ATOM 631 C CA . HIS A 1 81 ? 6.687 -5.857 17.017 1.00 76.88 81 HIS A CA 1
ATOM 632 C C . HIS A 1 81 ? 7.636 -7.013 16.669 1.00 76.88 81 HIS A C 1
ATOM 634 O O . HIS A 1 81 ? 7.987 -7.805 17.544 1.00 76.88 81 HIS A O 1
ATOM 640 N N . GLY A 1 82 ? 8.078 -7.132 15.412 1.00 71.75 82 GLY A N 1
ATOM 641 C CA . GLY A 1 82 ? 8.893 -8.265 14.969 1.00 71.75 82 GLY A CA 1
ATOM 642 C C . GLY A 1 82 ? 8.189 -9.603 15.239 1.00 71.75 82 GLY A C 1
ATOM 643 O O . GLY A 1 82 ? 7.052 -9.804 14.817 1.00 71.75 82 GLY A O 1
ATOM 644 N N . GLU A 1 83 ? 8.848 -10.513 15.962 1.00 68.12 83 GLU A N 1
ATOM 645 C CA . GLU A 1 83 ? 8.278 -11.805 16.391 1.00 68.12 83 GLU A CA 1
ATOM 646 C C . GLU A 1 83 ? 7.704 -11.779 17.821 1.00 68.12 83 GLU A C 1
ATOM 648 O O . GLU A 1 83 ? 7.455 -12.830 18.415 1.00 68.12 83 GLU A O 1
ATOM 653 N N . SER A 1 84 ? 7.503 -10.596 18.413 1.00 78.62 84 SER A N 1
ATOM 654 C CA . SER A 1 84 ? 7.009 -10.503 19.787 1.00 78.62 84 SER A CA 1
ATOM 655 C C . SER A 1 84 ? 5.565 -11.002 19.913 1.00 78.62 84 SER A C 1
ATOM 657 O O . SER A 1 84 ? 4.765 -10.958 18.974 1.00 78.62 84 SER A O 1
ATOM 659 N N . ARG A 1 85 ? 5.201 -11.446 21.122 1.00 78.00 85 ARG A N 1
ATOM 660 C CA . ARG A 1 85 ? 3.816 -11.821 21.458 1.00 78.00 85 ARG A CA 1
ATOM 661 C C . ARG A 1 85 ? 2.831 -10.669 21.229 1.00 78.00 85 ARG A C 1
ATOM 663 O O . ARG A 1 85 ? 1.665 -10.924 20.933 1.00 78.00 85 ARG A O 1
ATOM 670 N N . ASP A 1 86 ? 3.307 -9.429 21.293 1.00 83.94 86 ASP A N 1
ATOM 671 C CA . ASP A 1 86 ? 2.498 -8.229 21.067 1.00 83.94 86 ASP A CA 1
ATOM 672 C C . ASP A 1 86 ? 1.972 -8.159 19.630 1.00 83.94 86 ASP A C 1
ATOM 674 O O . ASP A 1 86 ? 0.871 -7.656 19.414 1.00 83.94 86 ASP A O 1
ATOM 678 N N . ARG A 1 87 ? 2.686 -8.751 18.657 1.00 87.50 87 ARG A N 1
ATOM 679 C CA . ARG A 1 87 ? 2.204 -8.862 17.272 1.00 87.50 87 ARG A CA 1
ATOM 680 C C . ARG A 1 87 ? 0.872 -9.605 17.205 1.00 87.50 87 ARG A C 1
ATOM 682 O O . ARG A 1 87 ? -0.046 -9.156 16.527 1.00 87.50 87 ARG A O 1
ATOM 689 N N . GLY A 1 88 ? 0.755 -10.725 17.921 1.00 87.31 88 GLY A N 1
ATOM 690 C CA . GLY A 1 88 ? -0.473 -11.522 17.943 1.00 87.31 88 GLY A CA 1
ATOM 691 C C . GLY A 1 88 ? -1.654 -10.737 18.512 1.00 87.31 88 GLY A C 1
ATOM 692 O O . GLY A 1 88 ? -2.739 -10.746 17.933 1.00 87.31 88 GLY A O 1
ATOM 693 N N . GLN A 1 89 ? -1.430 -9.992 19.598 1.00 87.69 89 GLN A N 1
ATOM 694 C CA . GLN A 1 89 ? -2.473 -9.155 20.190 1.00 87.69 89 GLN A CA 1
ATOM 695 C C . GLN A 1 89 ? -2.871 -7.992 19.268 1.00 87.69 89 GLN A C 1
ATOM 697 O O . GLN A 1 89 ? -4.059 -7.712 19.122 1.00 87.69 89 GLN A O 1
ATOM 702 N N . ALA A 1 90 ? -1.905 -7.352 18.601 1.00 89.06 90 ALA A N 1
ATOM 703 C CA . ALA A 1 90 ? -2.169 -6.292 17.631 1.00 89.06 90 ALA A CA 1
ATOM 704 C C . ALA A 1 90 ? -3.011 -6.793 16.443 1.00 89.06 90 ALA A C 1
ATOM 706 O O . ALA A 1 90 ? -3.959 -6.121 16.039 1.00 89.06 90 ALA A O 1
ATOM 707 N N . MET A 1 91 ? -2.737 -8.003 15.936 1.00 90.19 91 MET A N 1
ATOM 708 C CA . MET A 1 91 ? -3.551 -8.637 14.888 1.00 90.19 91 MET A CA 1
ATOM 709 C C . MET A 1 91 ? -4.991 -8.885 15.342 1.00 90.19 91 MET A C 1
ATOM 711 O O . MET A 1 91 ? -5.917 -8.592 14.591 1.00 90.19 91 MET A O 1
ATOM 715 N N . ILE A 1 92 ? -5.193 -9.389 16.564 1.00 89.69 92 ILE A N 1
ATOM 716 C CA . ILE A 1 92 ? -6.539 -9.618 17.116 1.00 89.69 92 ILE A CA 1
ATOM 717 C C . ILE A 1 92 ? -7.307 -8.297 17.225 1.00 89.69 92 ILE A C 1
ATOM 719 O O . ILE A 1 92 ? -8.458 -8.226 16.798 1.00 89.69 92 ILE A O 1
ATOM 723 N N . ASN A 1 93 ? -6.665 -7.251 17.749 1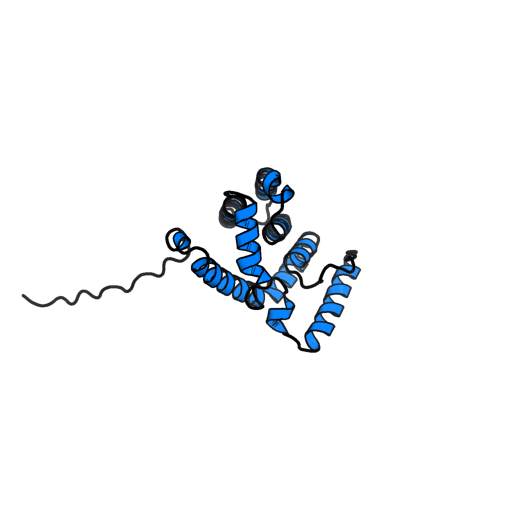.00 90.44 93 ASN A N 1
ATOM 724 C CA . ASN A 1 93 ? -7.289 -5.937 17.893 1.00 90.44 93 ASN A CA 1
ATOM 725 C C . ASN A 1 93 ? -7.671 -5.347 16.524 1.00 90.44 93 ASN A C 1
ATOM 727 O O . ASN A 1 93 ? -8.779 -4.842 16.359 1.00 90.44 93 ASN A O 1
ATOM 731 N N . LEU A 1 94 ? -6.790 -5.456 15.522 1.00 90.56 94 LEU A N 1
ATOM 732 C CA . LEU A 1 94 ? -7.064 -4.974 14.167 1.00 90.56 94 LEU A CA 1
ATOM 733 C C . LEU A 1 94 ? -8.211 -5.743 13.494 1.00 90.56 94 LEU A C 1
ATOM 735 O O . LEU A 1 94 ? -9.089 -5.134 12.887 1.00 90.56 94 LEU A O 1
ATOM 739 N N . LEU A 1 95 ? -8.251 -7.069 13.654 1.00 90.94 95 LEU A N 1
ATOM 740 C CA . LEU A 1 95 ? -9.357 -7.894 13.160 1.00 90.94 95 LEU A CA 1
ATOM 741 C C . LEU A 1 95 ? -10.697 -7.489 13.775 1.00 90.94 95 LEU A C 1
ATOM 743 O O . LEU A 1 95 ? -11.717 -7.507 13.090 1.00 90.94 95 LEU A O 1
ATOM 747 N N . GLU A 1 96 ? -10.707 -7.120 15.053 1.00 90.19 96 GLU A N 1
ATOM 748 C CA . GLU A 1 96 ? -11.924 -6.659 15.711 1.00 90.19 96 GLU A CA 1
ATOM 749 C C . GLU A 1 96 ? -12.412 -5.325 15.130 1.00 90.19 96 GLU A C 1
ATOM 751 O O . GLU A 1 96 ? -13.602 -5.177 14.857 1.00 90.19 96 GLU A O 1
ATOM 756 N N . HIS A 1 97 ? -11.502 -4.397 14.821 1.00 89.31 97 HIS A N 1
ATOM 757 C CA . HIS A 1 97 ? -11.855 -3.163 14.113 1.00 89.31 97 HIS A CA 1
ATOM 758 C C . HIS A 1 97 ? -12.440 -3.425 12.719 1.00 89.31 97 HIS A C 1
ATOM 760 O O . HIS A 1 97 ? -13.432 -2.799 12.345 1.00 89.31 97 HIS A O 1
ATOM 766 N N . TYR A 1 98 ? -11.886 -4.380 11.969 1.00 90.88 98 TYR A N 1
ATOM 767 C CA . TYR A 1 98 ? -12.447 -4.780 10.675 1.00 90.88 98 TYR A CA 1
ATOM 768 C C . TYR A 1 98 ? -13.864 -5.333 10.812 1.00 90.88 98 TYR A C 1
ATOM 770 O O . TYR A 1 98 ? -14.762 -4.901 10.089 1.00 90.88 98 TYR A O 1
ATOM 778 N N . ARG A 1 99 ? -14.103 -6.207 11.795 1.00 89.06 99 ARG A N 1
ATOM 779 C CA . ARG A 1 99 ? -15.443 -6.751 12.060 1.00 89.06 99 ARG A CA 1
ATOM 780 C C . ARG A 1 99 ? -16.447 -5.672 12.442 1.00 89.06 99 ARG A C 1
ATOM 782 O O . ARG A 1 99 ? -17.573 -5.707 11.952 1.00 89.06 99 ARG A O 1
ATOM 789 N N . GLN A 1 100 ? -16.051 -4.713 13.277 1.00 87.56 100 GLN A N 1
ATOM 790 C CA . GLN A 1 100 ? -16.908 -3.593 13.682 1.00 87.56 100 GLN A CA 1
ATOM 791 C C . GLN A 1 100 ? -17.325 -2.718 12.495 1.00 87.56 100 GLN A C 1
ATOM 793 O O . GLN A 1 100 ? -18.435 -2.194 12.478 1.00 87.56 100 GLN A O 1
ATOM 798 N N . ALA A 1 101 ? -16.471 -2.609 11.480 1.00 84.56 101 ALA A N 1
ATOM 799 C CA . ALA A 1 101 ? -16.779 -1.925 10.230 1.00 84.56 101 ALA A CA 1
ATOM 800 C C . ALA A 1 101 ? -17.510 -2.805 9.196 1.00 84.56 101 ALA A C 1
ATOM 802 O O . ALA A 1 101 ? -17.764 -2.358 8.079 1.00 84.56 101 ALA A O 1
ATOM 803 N N . GLY A 1 102 ? -17.833 -4.057 9.535 1.00 84.62 102 GLY A N 1
ATOM 804 C CA . GLY A 1 102 ? -18.499 -5.002 8.638 1.00 84.62 102 GLY A CA 1
ATOM 805 C C . GLY A 1 102 ? -17.585 -5.658 7.597 1.00 84.62 102 GLY A C 1
ATOM 806 O O . GLY A 1 102 ? -18.087 -6.340 6.705 1.00 84.62 102 GLY A O 1
ATOM 807 N N . LEU A 1 103 ? -16.262 -5.493 7.701 1.00 83.75 103 LEU A N 1
ATOM 808 C CA . LEU A 1 103 ? -15.294 -6.148 6.825 1.00 83.75 103 LEU A CA 1
ATOM 809 C C . LEU A 1 103 ? -14.995 -7.563 7.341 1.00 83.75 103 LEU A C 1
ATOM 811 O O . LEU A 1 103 ? -14.543 -7.752 8.473 1.00 83.75 103 LEU A O 1
ATOM 815 N N . GLN A 1 104 ? -15.229 -8.568 6.498 1.00 80.56 104 GLN A N 1
ATOM 816 C CA . GLN A 1 104 ? -14.854 -9.953 6.773 1.00 80.56 104 GLN A CA 1
ATOM 817 C C . GLN A 1 104 ? -13.667 -10.334 5.902 1.00 80.56 104 GLN A C 1
ATOM 819 O O . GLN A 1 104 ? -13.807 -10.492 4.691 1.00 80.56 104 GLN A O 1
ATOM 824 N N . LEU A 1 105 ? -12.505 -10.492 6.530 1.00 79.06 105 LEU A N 1
ATOM 825 C CA . LEU A 1 105 ? -11.334 -11.009 5.839 1.00 79.06 105 LEU A CA 1
ATOM 826 C C . LEU A 1 105 ? -11.477 -12.504 5.585 1.00 79.06 105 LEU A C 1
ATOM 828 O O . LEU A 1 105 ? -11.985 -13.259 6.420 1.00 79.06 105 LEU A O 1
ATOM 832 N N . ASN A 1 106 ? -10.975 -12.930 4.435 1.00 77.06 106 ASN A N 1
ATOM 833 C CA . ASN A 1 106 ? -10.765 -14.339 4.155 1.00 77.06 106 ASN A CA 1
ATOM 834 C C . ASN A 1 106 ? -9.556 -14.856 4.973 1.00 77.06 106 ASN A C 1
ATOM 836 O O . ASN A 1 106 ? -8.709 -14.099 5.441 1.00 77.06 106 ASN A O 1
ATOM 840 N N . SER A 1 107 ? -9.470 -16.170 5.194 1.00 67.75 107 SER A N 1
ATOM 841 C CA . SER A 1 107 ? -8.456 -16.769 6.083 1.00 67.75 107 SER A CA 1
ATOM 842 C C . SER A 1 107 ? -7.013 -16.682 5.568 1.00 67.75 107 SER A C 1
ATOM 844 O O . SER A 1 107 ? -6.095 -17.096 6.272 1.00 67.75 107 SER A O 1
ATOM 846 N N . TYR A 1 108 ? -6.816 -16.214 4.334 1.00 72.81 108 TYR A N 1
ATOM 847 C CA . TYR A 1 108 ? -5.515 -16.155 3.667 1.00 72.81 108 TYR A CA 1
ATOM 848 C C . TYR A 1 108 ? -4.912 -14.747 3.660 1.00 72.81 108 TYR A C 1
ATOM 850 O O . TYR A 1 108 ? -3.716 -14.606 3.414 1.00 72.81 108 TYR A O 1
ATOM 858 N N . GLU A 1 109 ? -5.708 -13.718 3.955 1.00 78.75 109 GLU A N 1
ATOM 859 C CA . GLU A 1 109 ? -5.246 -12.337 4.034 1.00 78.75 109 GLU A CA 1
ATOM 860 C C . GLU A 1 109 ? -4.765 -12.000 5.445 1.00 78.75 109 GLU A C 1
ATOM 862 O O . GLU A 1 109 ? -5.468 -12.176 6.443 1.00 78.75 109 GLU A O 1
ATOM 867 N N . LEU A 1 110 ? -3.536 -11.491 5.531 1.00 88.50 110 LEU A N 1
ATOM 868 C CA . LEU A 1 110 ? -3.007 -10.974 6.783 1.00 88.50 110 LEU A CA 1
ATOM 869 C C . LEU A 1 110 ? -3.608 -9.588 7.052 1.00 88.50 110 LEU A C 1
ATOM 871 O O . LEU A 1 110 ? -3.487 -8.709 6.198 1.00 88.50 110 LEU A O 1
ATOM 875 N N . PRO A 1 111 ? -4.204 -9.353 8.236 1.00 90.06 111 PRO A N 1
ATOM 876 C CA . PRO A 1 111 ? -4.868 -8.090 8.540 1.00 90.06 111 PRO A CA 1
ATOM 877 C C . PRO A 1 111 ? -3.903 -6.899 8.544 1.00 90.06 111 PRO A C 1
ATOM 879 O O . PRO A 1 111 ? -4.319 -5.779 8.290 1.00 90.06 111 PRO A O 1
ATOM 882 N N . ASP A 1 112 ? -2.614 -7.119 8.814 1.00 91.94 112 ASP A N 1
ATOM 883 C CA . ASP A 1 112 ? -1.586 -6.076 8.856 1.00 91.94 112 ASP A CA 1
ATOM 884 C C . ASP A 1 112 ? -0.913 -5.808 7.502 1.00 91.94 112 ASP A C 1
ATOM 886 O O . ASP A 1 112 ? 0.054 -5.046 7.440 1.00 91.94 112 ASP A O 1
ATOM 890 N N . HIS A 1 113 ? -1.408 -6.412 6.418 1.00 93.06 113 HIS A N 1
ATOM 891 C CA . HIS A 1 113 ? -0.938 -6.134 5.067 1.00 93.06 113 HIS A CA 1
ATOM 892 C C . HIS A 1 113 ? -1.345 -4.715 4.639 1.00 93.06 113 HIS A C 1
ATOM 894 O O . HIS A 1 113 ? -2.529 -4.395 4.546 1.00 93.06 113 HIS A O 1
ATOM 900 N N . LEU A 1 114 ? -0.362 -3.852 4.368 1.00 93.88 114 LEU A N 1
ATOM 901 C CA . LEU A 1 114 ? -0.580 -2.424 4.125 1.00 93.88 114 LEU A CA 1
ATOM 902 C C . LEU A 1 114 ? -1.610 -2.122 3.013 1.00 93.88 114 LEU A C 1
ATOM 904 O O . LEU A 1 114 ? -2.476 -1.285 3.263 1.00 93.88 114 LEU A O 1
ATOM 908 N N . PRO A 1 115 ? -1.595 -2.772 1.830 1.00 94.00 115 PRO A N 1
ATOM 909 C CA . PRO A 1 115 ? -2.641 -2.580 0.821 1.00 94.00 115 PRO A CA 1
ATOM 910 C C . PRO A 1 115 ? -4.057 -2.820 1.356 1.00 94.00 115 PRO A C 1
ATOM 912 O O . PRO A 1 115 ? -4.929 -1.967 1.193 1.00 94.00 115 PRO A O 1
ATOM 915 N N . LEU A 1 116 ? -4.265 -3.927 2.070 1.00 93.00 116 LEU A N 1
ATOM 916 C CA . LEU A 1 116 ? -5.556 -4.268 2.668 1.00 93.00 116 LEU A CA 1
ATOM 917 C C . LEU A 1 116 ? -5.966 -3.229 3.718 1.00 93.00 116 LEU A C 1
ATOM 919 O O . LEU A 1 116 ? -7.103 -2.765 3.741 1.00 93.00 116 LEU A O 1
ATOM 923 N N . PHE A 1 117 ? -5.017 -2.817 4.558 1.00 94.12 117 PHE A N 1
ATOM 924 C CA . PHE A 1 117 ? -5.252 -1.795 5.567 1.00 94.12 117 PHE A CA 1
ATOM 925 C C . PHE A 1 117 ? -5.665 -0.453 4.943 1.00 94.12 117 PHE A C 1
ATOM 927 O O . PHE A 1 117 ? -6.615 0.174 5.406 1.00 94.12 117 PHE A O 1
ATOM 934 N N . LEU A 1 118 ? -5.008 -0.024 3.863 1.00 94.69 118 LEU A N 1
ATOM 935 C CA . LEU A 1 118 ? -5.371 1.197 3.137 1.00 94.69 118 LEU A CA 1
ATOM 936 C C . LEU A 1 118 ? -6.734 1.087 2.446 1.00 94.69 118 LEU A C 1
ATOM 938 O O . LEU A 1 118 ? -7.470 2.075 2.413 1.00 94.69 118 LEU A O 1
ATOM 942 N N . ASP A 1 119 ? -7.079 -0.088 1.918 1.00 92.25 119 ASP A N 1
ATOM 943 C CA . ASP A 1 119 ? -8.389 -0.324 1.311 1.00 92.25 119 ASP A CA 1
ATOM 944 C C . ASP A 1 119 ? -9.503 -0.235 2.360 1.00 92.25 119 ASP A C 1
ATOM 946 O O . ASP A 1 119 ? -10.479 0.492 2.169 1.00 92.25 119 ASP A O 1
ATOM 950 N N . PHE A 1 120 ? -9.289 -0.826 3.537 1.00 92.19 120 PHE A N 1
ATOM 951 C CA . PHE A 1 120 ? -10.162 -0.645 4.695 1.00 92.19 120 PHE A CA 1
ATOM 952 C C . PHE A 1 120 ? -10.333 0.838 5.067 1.00 92.19 120 PHE A C 1
ATOM 954 O O . PHE A 1 120 ? -11.458 1.330 5.164 1.00 92.19 120 PHE A O 1
ATOM 961 N N . LEU A 1 121 ? -9.235 1.592 5.213 1.00 93.69 121 LEU A N 1
ATOM 962 C CA . LEU A 1 121 ? -9.310 3.024 5.535 1.00 93.69 121 LEU A CA 1
ATOM 963 C C . LEU A 1 121 ? -10.014 3.843 4.449 1.00 93.69 121 LEU A C 1
ATOM 965 O O . LEU A 1 121 ? -10.580 4.898 4.734 1.00 93.69 121 LEU A O 1
ATOM 969 N N . SER A 1 122 ? -10.006 3.372 3.203 1.00 93.00 122 SER A N 1
ATOM 970 C CA . SER A 1 122 ? -10.716 4.025 2.108 1.00 93.00 122 SER A CA 1
ATOM 971 C C . SER A 1 122 ? -12.239 4.011 2.295 1.00 93.00 122 SER A C 1
ATOM 973 O O . SER A 1 122 ? -12.909 4.912 1.780 1.00 93.00 122 SER A O 1
ATOM 975 N N . MET A 1 1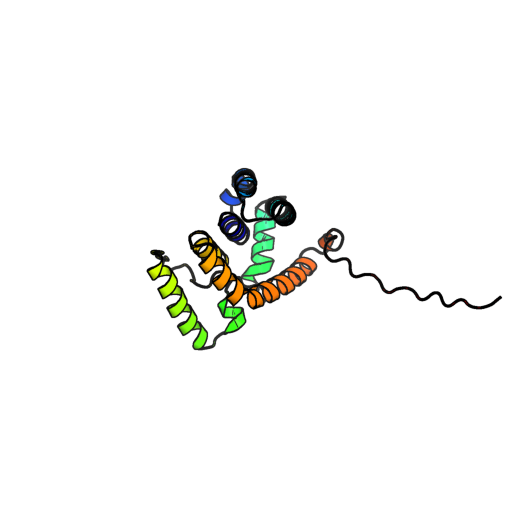23 ? -12.767 3.021 3.019 1.00 90.94 123 MET A N 1
ATOM 976 C CA . MET A 1 123 ? -14.194 2.838 3.301 1.00 90.94 123 MET A CA 1
ATOM 977 C C . MET A 1 123 ? -14.630 3.521 4.604 1.00 90.94 123 MET A C 1
ATOM 979 O O . MET A 1 123 ? -15.816 3.788 4.791 1.00 90.94 123 MET A O 1
ATOM 983 N N . SER A 1 124 ? -13.677 3.826 5.484 1.00 89.44 124 SER A N 1
ATOM 984 C CA . SER A 1 124 ? -13.906 4.506 6.759 1.00 89.44 124 SER A CA 1
ATOM 985 C C . SER A 1 124 ? -14.238 5.991 6.591 1.00 89.44 124 SER A C 1
ATOM 987 O O . SER A 1 124 ? -14.032 6.600 5.533 1.00 89.44 124 SER A O 1
ATOM 989 N N . SER A 1 125 ? -14.736 6.609 7.668 1.00 91.31 125 SER A N 1
ATOM 990 C CA . SER A 1 125 ? -14.918 8.060 7.692 1.00 91.31 125 SER A CA 1
ATOM 991 C C . SER A 1 125 ? -13.563 8.771 7.506 1.00 91.31 125 SER A C 1
ATOM 993 O O . SER A 1 125 ? -12.536 8.256 7.959 1.00 91.31 125 SER A O 1
ATOM 995 N N . PRO A 1 126 ? -13.512 9.965 6.878 1.00 90.25 126 PRO A N 1
ATOM 996 C CA . PRO A 1 126 ? -12.251 10.687 6.690 1.00 90.25 126 PRO A CA 1
ATOM 997 C C . PRO A 1 126 ? -11.498 10.954 7.997 1.00 90.25 126 PRO A C 1
ATOM 999 O O . PRO A 1 126 ? -10.271 10.942 8.011 1.00 90.25 126 PRO A O 1
ATOM 1002 N N . LYS A 1 127 ? -12.234 11.170 9.094 1.00 91.81 127 LYS A N 1
ATOM 1003 C CA . LYS A 1 127 ? -11.659 11.399 10.419 1.00 91.81 127 LYS A CA 1
ATOM 1004 C C . LYS A 1 127 ? -10.958 10.142 10.937 1.00 91.81 127 LYS A C 1
ATOM 1006 O O . LYS A 1 127 ? -9.782 10.209 11.278 1.00 91.81 127 LYS A O 1
ATOM 1011 N N . ASP A 1 128 ? -11.646 9.001 10.922 1.00 91.31 128 ASP A N 1
ATOM 1012 C CA . ASP A 1 128 ? -11.070 7.740 11.404 1.00 91.31 128 ASP A CA 1
ATOM 1013 C C . ASP A 1 128 ? -9.874 7.330 10.537 1.00 91.31 128 ASP A C 1
ATOM 1015 O O . ASP A 1 128 ? -8.839 6.911 11.050 1.00 91.31 128 ASP A O 1
ATOM 1019 N N . ALA A 1 129 ? -9.977 7.513 9.215 1.00 92.38 129 ALA A N 1
ATOM 1020 C CA . ALA A 1 129 ? -8.876 7.257 8.294 1.00 92.38 129 ALA A CA 1
ATOM 1021 C C . ALA A 1 129 ? -7.637 8.102 8.632 1.00 92.38 129 ALA A C 1
ATOM 1023 O O . ALA A 1 129 ? -6.527 7.576 8.655 1.00 92.38 129 ALA A O 1
ATOM 1024 N N . GLN A 1 130 ? -7.811 9.390 8.938 1.00 92.12 130 GLN A N 1
ATOM 1025 C CA . GLN A 1 130 ? -6.714 10.270 9.348 1.00 92.12 130 GLN A CA 1
ATOM 1026 C C . GLN A 1 130 ? -6.091 9.853 10.685 1.00 92.12 130 GLN A C 1
ATOM 1028 O O . GLN A 1 130 ? -4.867 9.857 10.800 1.00 92.12 130 GLN A O 1
ATOM 1033 N N . GLU A 1 131 ? -6.900 9.471 11.674 1.00 92.88 131 GLU A N 1
ATOM 1034 C CA . GLU A 1 131 ? -6.412 9.003 12.978 1.00 92.88 131 GLU A CA 1
ATOM 1035 C C . GLU A 1 131 ? -5.582 7.719 12.837 1.00 92.88 131 GLU A C 1
ATOM 1037 O O . GLU A 1 131 ? -4.462 7.629 13.352 1.00 92.88 131 GLU A O 1
ATOM 1042 N N . TRP A 1 132 ? -6.072 6.757 12.054 1.00 92.44 132 TRP A N 1
ATOM 1043 C CA . TRP A 1 132 ? -5.325 5.542 11.739 1.00 92.44 132 TRP A CA 1
ATOM 1044 C C . TRP A 1 132 ? -4.038 5.836 10.967 1.00 92.44 132 TRP A C 1
ATOM 1046 O O . TRP A 1 132 ? -2.979 5.337 11.348 1.00 92.44 132 TRP A O 1
ATOM 1056 N N . LEU A 1 133 ? -4.084 6.678 9.930 1.00 92.81 133 LEU A N 1
ATOM 1057 C CA . LEU A 1 133 ? -2.890 7.080 9.179 1.00 92.81 133 LEU A CA 1
ATOM 1058 C C . LEU A 1 133 ? -1.853 7.761 10.076 1.00 92.81 133 LEU A C 1
ATOM 1060 O O . LEU A 1 133 ? -0.664 7.481 9.941 1.00 92.81 133 LEU A O 1
ATOM 1064 N N . ALA A 1 134 ? -2.283 8.605 11.015 1.00 92.88 134 ALA A N 1
ATOM 1065 C CA . ALA A 1 134 ? -1.393 9.241 11.980 1.00 92.88 134 ALA A CA 1
ATOM 1066 C C . ALA A 1 134 ? -0.709 8.208 12.891 1.00 92.88 134 ALA A C 1
ATOM 1068 O O . ALA A 1 134 ? 0.490 8.324 13.147 1.00 92.88 134 ALA A O 1
ATOM 1069 N N . SER A 1 135 ? -1.433 7.166 13.321 1.00 89.81 135 SER A N 1
ATOM 1070 C CA . SER A 1 135 ? -0.870 6.088 14.149 1.00 89.81 135 SER A CA 1
ATOM 1071 C C . SER A 1 135 ? 0.224 5.283 13.434 1.00 89.81 135 SER A C 1
ATOM 1073 O O . SER A 1 135 ? 1.212 4.899 14.061 1.00 89.81 135 SER A O 1
ATOM 1075 N N . ILE A 1 136 ? 0.096 5.081 12.116 1.00 90.56 136 ILE A N 1
ATOM 1076 C CA . ILE A 1 136 ? 1.067 4.321 11.313 1.00 90.56 136 ILE A CA 1
ATOM 1077 C C . ILE A 1 136 ? 2.088 5.203 10.585 1.00 90.56 136 ILE A C 1
ATOM 1079 O O . ILE A 1 136 ? 3.009 4.678 9.961 1.00 90.56 136 ILE A O 1
ATOM 1083 N N . ALA A 1 137 ? 1.980 6.532 10.672 1.00 91.19 137 ALA A N 1
ATOM 1084 C CA . ALA A 1 137 ? 2.872 7.468 9.986 1.00 91.19 137 ALA A CA 1
ATOM 1085 C C . ALA A 1 137 ? 4.372 7.209 10.251 1.00 91.19 137 ALA A C 1
ATOM 1087 O O . ALA A 1 137 ? 5.143 7.244 9.287 1.00 91.19 137 ALA A O 1
ATOM 1088 N N . PRO A 1 138 ? 4.821 6.870 11.481 1.00 89.50 138 PRO A N 1
ATOM 1089 C CA . PRO A 1 138 ? 6.222 6.511 11.720 1.00 89.50 138 PRO A CA 1
ATOM 1090 C C . PRO A 1 138 ? 6.664 5.259 10.948 1.00 89.50 138 PRO A C 1
ATOM 1092 O O . PRO A 1 138 ? 7.786 5.203 10.442 1.00 89.50 138 PRO A O 1
ATOM 1095 N N . ILE A 1 139 ? 5.773 4.271 10.819 1.00 89.69 139 ILE A N 1
ATOM 1096 C CA . ILE A 1 139 ? 6.022 3.029 10.076 1.00 89.69 139 ILE A CA 1
ATOM 1097 C C . ILE A 1 139 ? 6.134 3.340 8.583 1.00 89.69 139 ILE A C 1
ATOM 1099 O O . ILE A 1 139 ? 7.082 2.903 7.933 1.00 89.69 139 ILE A O 1
ATOM 1103 N N . LEU A 1 140 ? 5.209 4.144 8.051 1.00 89.50 140 LEU A N 1
ATOM 1104 C CA . LEU A 1 140 ? 5.213 4.560 6.648 1.00 89.50 140 LEU A CA 1
ATOM 1105 C C . LEU A 1 140 ? 6.460 5.379 6.294 1.00 89.50 140 LEU A C 1
ATOM 1107 O O . LEU A 1 140 ? 7.049 5.162 5.237 1.00 89.50 140 LEU A O 1
ATOM 1111 N N . ALA A 1 141 ? 6.902 6.276 7.179 1.00 88.62 141 ALA A N 1
ATOM 1112 C CA . ALA A 1 141 ? 8.129 7.045 6.985 1.00 88.62 141 ALA A CA 1
ATOM 1113 C C . ALA A 1 141 ? 9.371 6.136 6.937 1.00 88.62 141 ALA A C 1
ATOM 1115 O O . ALA A 1 141 ? 10.220 6.285 6.054 1.00 88.62 141 ALA A O 1
ATOM 1116 N N . LEU A 1 142 ? 9.456 5.157 7.846 1.00 88.06 142 LEU A N 1
ATOM 1117 C CA . LEU A 1 142 ? 10.534 4.168 7.865 1.00 88.06 142 LEU A CA 1
ATOM 1118 C C . LEU A 1 142 ? 10.534 3.301 6.599 1.00 88.06 142 LEU A C 1
ATOM 1120 O O . LEU A 1 142 ? 11.584 3.110 5.980 1.00 88.06 142 LEU A O 1
ATOM 1124 N N . LEU A 1 143 ? 9.365 2.790 6.208 1.00 87.56 143 LEU A N 1
ATOM 1125 C CA . LEU A 1 143 ? 9.197 1.983 5.004 1.00 87.56 143 LEU A CA 1
ATOM 1126 C C . LEU A 1 143 ? 9.572 2.787 3.754 1.00 87.56 143 LEU A C 1
ATOM 1128 O O . LEU A 1 143 ? 10.345 2.302 2.932 1.00 87.56 143 LEU A O 1
ATOM 1132 N N . GLY A 1 144 ? 9.115 4.037 3.646 1.00 85.81 144 GLY A N 1
ATOM 1133 C CA . GLY A 1 144 ? 9.449 4.935 2.540 1.00 85.81 144 GLY A CA 1
ATOM 1134 C C . GLY A 1 144 ? 10.955 5.169 2.401 1.00 85.81 144 GLY A C 1
ATOM 1135 O O . GLY A 1 144 ? 11.504 5.030 1.308 1.00 85.81 144 GLY A O 1
ATOM 1136 N N . ALA A 1 145 ? 11.654 5.432 3.510 1.00 85.19 145 ALA A N 1
ATOM 1137 C CA . ALA A 1 145 ? 13.109 5.597 3.503 1.00 85.19 145 ALA A CA 1
ATOM 1138 C C . ALA A 1 145 ? 13.840 4.322 3.037 1.00 85.19 145 ALA A C 1
ATOM 1140 O O . ALA A 1 145 ? 14.789 4.387 2.250 1.00 85.19 145 ALA A O 1
ATOM 1141 N N . ARG A 1 146 ? 13.383 3.146 3.487 1.00 86.38 146 ARG A N 1
ATOM 1142 C CA . ARG A 1 146 ? 13.970 1.852 3.103 1.00 86.38 146 ARG A CA 1
ATOM 1143 C C . ARG A 1 146 ? 13.689 1.488 1.650 1.00 86.38 146 ARG A C 1
ATOM 1145 O O . ARG A 1 146 ? 14.598 1.013 0.972 1.00 86.38 146 ARG A O 1
ATOM 1152 N N . LEU A 1 147 ? 12.475 1.737 1.161 1.00 84.25 147 LEU A N 1
ATOM 1153 C CA . LEU A 1 147 ? 12.107 1.517 -0.237 1.00 84.25 147 LEU A CA 1
ATOM 1154 C C . LEU A 1 147 ? 12.933 2.398 -1.166 1.00 84.25 147 LEU A C 1
ATOM 1156 O O . LEU A 1 147 ? 13.477 1.893 -2.143 1.00 84.25 147 LEU A O 1
ATOM 1160 N N . HIS A 1 148 ? 13.124 3.671 -0.818 1.00 82.50 148 HIS A N 1
ATOM 1161 C CA . HIS A 1 148 ? 13.988 4.562 -1.585 1.00 82.50 148 HIS A CA 1
ATOM 1162 C C . HIS A 1 148 ? 15.418 4.009 -1.684 1.00 82.50 148 HIS A C 1
ATOM 1164 O O . HIS A 1 148 ? 15.987 3.913 -2.771 1.00 82.50 148 HIS A O 1
ATOM 1170 N N . GLN A 1 149 ? 15.985 3.557 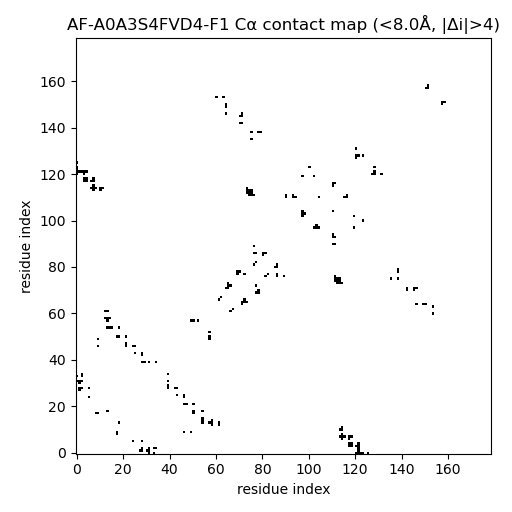-0.561 1.00 81.94 149 GLN A N 1
ATOM 1171 C CA . GLN A 1 149 ? 17.319 2.959 -0.550 1.00 81.94 149 GLN A CA 1
ATOM 1172 C C . GLN A 1 149 ? 17.389 1.646 -1.353 1.00 81.94 149 GLN A C 1
ATOM 1174 O O . GLN A 1 149 ? 18.390 1.390 -2.023 1.00 81.94 149 GLN A O 1
ATOM 1179 N N . ALA A 1 150 ? 16.355 0.805 -1.293 1.00 79.69 150 ALA A N 1
ATOM 1180 C CA . ALA A 1 150 ? 16.293 -0.456 -2.029 1.00 79.69 150 ALA A CA 1
ATOM 1181 C C . ALA A 1 150 ? 16.147 -0.230 -3.543 1.00 79.69 150 ALA A C 1
ATOM 1183 O O . ALA A 1 150 ? 16.875 -0.838 -4.328 1.00 79.69 150 ALA A O 1
ATOM 1184 N N . GLN A 1 151 ? 15.285 0.702 -3.952 1.00 74.44 151 GLN A N 1
ATOM 1185 C CA . GLN A 1 151 ? 15.061 1.059 -5.351 1.00 74.44 151 GLN A CA 1
ATOM 1186 C C . GLN A 1 151 ? 16.326 1.643 -5.995 1.00 74.44 151 GLN A C 1
ATOM 1188 O O . GLN A 1 151 ? 16.675 1.271 -7.115 1.00 74.44 151 GLN A O 1
ATOM 1193 N N . GLN A 1 152 ? 17.085 2.464 -5.259 1.00 73.19 152 GLN A N 1
ATOM 1194 C CA . GLN A 1 152 ? 18.395 2.949 -5.709 1.00 73.19 152 GLN A CA 1
ATOM 1195 C C . GLN A 1 152 ? 19.403 1.818 -5.979 1.00 73.19 152 GLN A C 1
ATOM 1197 O O . GLN A 1 152 ? 20.272 1.967 -6.839 1.00 73.19 152 GLN A O 1
ATOM 1202 N N . ARG A 1 153 ? 19.320 0.697 -5.247 1.00 69.06 153 ARG A N 1
ATOM 1203 C CA . ARG A 1 153 ? 20.199 -0.470 -5.448 1.00 69.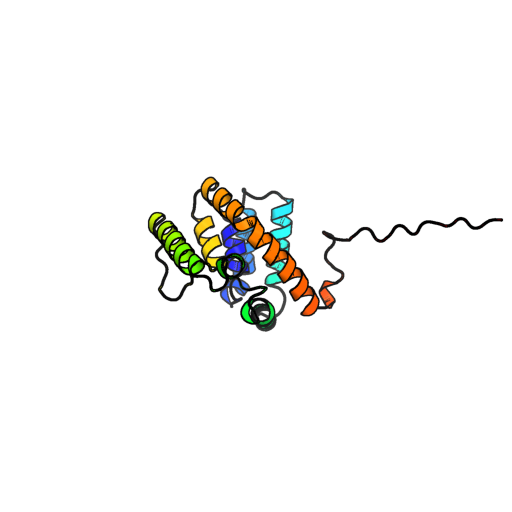06 153 ARG A CA 1
ATOM 1204 C C . ARG A 1 153 ? 19.745 -1.333 -6.622 1.00 69.06 153 ARG A C 1
ATOM 1206 O O . ARG A 1 153 ? 20.595 -1.845 -7.343 1.00 69.06 153 ARG A O 1
ATOM 1213 N N . LEU A 1 154 ? 18.434 -1.507 -6.795 1.00 61.44 154 LEU A N 1
ATOM 1214 C CA . LEU A 1 154 ? 17.864 -2.350 -7.848 1.00 61.44 154 LEU A CA 1
ATOM 1215 C C . LEU A 1 154 ? 17.960 -1.689 -9.232 1.00 61.44 154 LEU A C 1
ATOM 1217 O O . LEU A 1 154 ? 18.171 -2.376 -10.228 1.00 61.44 154 LEU A O 1
ATOM 1221 N N . CYS A 1 155 ? 17.831 -0.360 -9.290 1.00 56.38 155 CYS A N 1
ATOM 1222 C CA . CYS A 1 155 ? 17.823 0.401 -10.533 1.00 56.38 155 CYS A CA 1
ATOM 1223 C C . CYS A 1 155 ? 18.761 1.623 -10.442 1.00 56.38 155 CYS A C 1
ATOM 1225 O O . CYS A 1 155 ? 18.319 2.734 -10.129 1.00 56.38 155 CYS A O 1
ATOM 1227 N N . PRO A 1 156 ? 20.067 1.471 -10.748 1.00 51.91 156 PRO A N 1
ATOM 1228 C CA . PRO A 1 156 ? 21.027 2.578 -10.676 1.00 51.91 156 PRO A CA 1
ATOM 1229 C C . PRO A 1 156 ? 20.704 3.752 -11.623 1.00 51.91 156 PRO A C 1
ATOM 1231 O O . PRO A 1 156 ? 21.231 4.848 -11.433 1.00 51.91 156 PRO A O 1
ATOM 1234 N N . ALA A 1 157 ? 19.810 3.557 -12.602 1.00 48.44 157 ALA A N 1
ATOM 1235 C CA . ALA A 1 157 ? 19.316 4.597 -13.507 1.00 48.44 157 ALA A CA 1
ATOM 1236 C C . ALA A 1 157 ? 18.368 5.624 -12.842 1.00 48.44 157 ALA A C 1
ATOM 1238 O O . ALA A 1 157 ? 18.175 6.706 -13.389 1.00 48.44 157 ALA A O 1
ATOM 1239 N N . VAL A 1 158 ? 17.821 5.345 -11.649 1.00 49.81 158 VAL A N 1
ATOM 1240 C CA . VAL A 1 158 ? 16.943 6.276 -10.898 1.00 49.81 158 VAL A CA 1
ATOM 1241 C C . VAL A 1 158 ? 17.742 7.391 -10.187 1.00 49.81 158 VAL A C 1
ATOM 1243 O O . VAL A 1 158 ? 17.167 8.332 -9.651 1.00 49.81 158 VAL A O 1
ATOM 1246 N N . ARG A 1 159 ? 19.086 7.370 -10.238 1.00 43.22 159 ARG A N 1
ATOM 1247 C CA . ARG A 1 159 ? 19.964 8.381 -9.607 1.00 43.22 159 ARG A CA 1
ATOM 1248 C C . ARG A 1 159 ? 19.760 9.831 -10.079 1.00 43.22 159 ARG A C 1
ATOM 1250 O O . ARG A 1 159 ? 20.244 10.729 -9.397 1.00 43.22 159 ARG A O 1
ATOM 1257 N N . SER A 1 160 ? 19.126 10.083 -11.228 1.00 38.91 160 SER A N 1
ATOM 1258 C CA . SER A 1 160 ? 19.171 11.404 -11.882 1.00 38.91 160 SER A CA 1
ATOM 1259 C C . SER A 1 160 ? 17.835 12.135 -12.049 1.00 38.91 160 SER A C 1
ATOM 1261 O O . SER A 1 160 ? 17.853 13.266 -12.533 1.00 38.91 160 SER A O 1
ATOM 1263 N N . THR A 1 161 ? 16.692 11.548 -11.674 1.00 43.91 161 THR A N 1
ATOM 1264 C CA . THR A 1 161 ? 15.372 12.070 -12.093 1.00 43.91 161 THR A CA 1
ATOM 1265 C C . THR A 1 161 ? 14.431 12.509 -10.978 1.00 43.91 161 THR A C 1
ATOM 1267 O O . THR A 1 161 ? 13.333 12.952 -11.301 1.00 43.91 161 THR A O 1
ATOM 1270 N N . ASP A 1 162 ? 14.835 12.475 -9.704 1.00 43.09 162 ASP A N 1
ATOM 1271 C CA . ASP A 1 162 ? 14.002 13.003 -8.615 1.00 43.09 162 ASP A CA 1
ATOM 1272 C C . ASP A 1 162 ? 14.403 14.449 -8.236 1.00 43.09 162 ASP A C 1
ATOM 1274 O O . ASP A 1 162 ? 15.398 14.658 -7.533 1.00 43.09 162 ASP A O 1
ATOM 1278 N N . PRO A 1 163 ? 13.675 15.482 -8.711 1.00 45.62 163 PRO A N 1
ATOM 1279 C CA . PRO A 1 163 ? 13.937 16.871 -8.348 1.00 45.62 163 PRO A CA 1
ATOM 1280 C C . PRO A 1 163 ? 13.484 17.225 -6.923 1.00 45.62 163 PRO A C 1
ATOM 1282 O O . PRO A 1 163 ? 13.852 18.297 -6.446 1.00 45.62 163 PRO A O 1
ATOM 1285 N N . ALA A 1 164 ? 12.716 16.372 -6.230 1.00 46.97 164 ALA A N 1
ATOM 1286 C CA . ALA A 1 164 ? 12.147 16.702 -4.921 1.00 46.97 164 ALA A CA 1
ATOM 1287 C C . ALA A 1 164 ? 13.171 16.662 -3.771 1.00 46.97 164 ALA A C 1
ATOM 1289 O O . ALA A 1 164 ? 12.911 17.220 -2.708 1.00 46.97 164 ALA A O 1
ATOM 1290 N N . PHE A 1 165 ? 14.344 16.049 -3.976 1.00 47.94 165 PHE A N 1
ATOM 1291 C CA . PHE A 1 165 ? 15.334 15.840 -2.910 1.00 47.94 165 PHE A CA 1
ATOM 1292 C C . PHE A 1 165 ? 16.788 16.082 -3.339 1.00 47.94 165 PHE A C 1
ATOM 1294 O O . PHE A 1 165 ? 17.714 15.475 -2.795 1.00 47.94 165 PHE A O 1
ATOM 1301 N N . ARG A 1 166 ? 17.029 17.011 -4.279 1.00 42.69 166 ARG A N 1
ATOM 1302 C CA . ARG A 1 166 ? 18.387 17.534 -4.513 1.00 42.69 166 ARG A CA 1
ATOM 1303 C C . ARG A 1 166 ? 18.899 18.164 -3.210 1.00 42.69 166 ARG A C 1
ATOM 1305 O O . ARG A 1 166 ? 18.520 19.280 -2.868 1.00 42.69 166 ARG A O 1
ATOM 1312 N N . GLN A 1 167 ? 19.758 17.446 -2.487 1.00 38.50 167 GLN A N 1
ATOM 1313 C CA . GLN A 1 167 ? 20.585 18.031 -1.432 1.00 38.50 167 GLN A CA 1
ATOM 1314 C C . GLN A 1 167 ? 21.317 19.239 -2.039 1.00 38.50 167 GLN A C 1
ATOM 1316 O O . GLN A 1 167 ? 21.882 19.095 -3.133 1.00 38.50 167 GLN A O 1
ATOM 1321 N N . PRO A 1 168 ? 21.314 20.422 -1.399 1.00 39.25 168 PRO A N 1
ATOM 1322 C CA . PRO A 1 168 ? 22.198 21.489 -1.829 1.00 39.25 168 PRO A CA 1
ATOM 1323 C C . PRO A 1 168 ? 23.627 20.956 -1.696 1.00 39.25 168 PRO A C 1
ATOM 1325 O O . PRO A 1 168 ? 24.058 20.561 -0.614 1.00 39.25 168 PRO A O 1
ATOM 1328 N N . GLY A 1 169 ? 24.330 20.860 -2.827 1.00 39.81 169 GLY A N 1
ATOM 1329 C CA . GLY A 1 169 ? 25.738 20.482 -2.838 1.00 39.81 169 GLY A CA 1
ATOM 1330 C C . GLY A 1 169 ? 26.541 21.424 -1.935 1.00 39.81 169 GLY A C 1
ATOM 1331 O O . GLY A 1 169 ? 26.122 22.570 -1.738 1.00 39.81 169 GLY A O 1
ATOM 1332 N N . PRO A 1 170 ? 27.665 20.958 -1.366 1.00 38.22 170 PRO A N 1
ATOM 1333 C CA . PRO A 1 170 ? 28.460 21.774 -0.463 1.00 38.22 170 PRO A CA 1
ATOM 1334 C C . PRO A 1 170 ? 28.847 23.066 -1.182 1.00 38.22 170 PRO A C 1
ATOM 1336 O O . PRO A 1 170 ? 29.361 23.030 -2.302 1.00 38.22 170 PRO A O 1
ATOM 1339 N N . GLN A 1 171 ? 28.546 24.201 -0.550 1.00 41.22 171 GLN A N 1
ATOM 1340 C CA . GLN A 1 171 ? 29.038 25.498 -0.986 1.00 41.22 171 GLN A CA 1
ATOM 1341 C C . GLN A 1 171 ? 30.561 25.405 -0.993 1.00 41.22 171 GLN A C 1
ATOM 1343 O O . GLN A 1 171 ? 31.190 25.285 0.054 1.00 41.22 171 GLN A O 1
ATOM 1348 N N . SER A 1 172 ? 31.149 25.386 -2.185 1.00 40.84 172 SER A N 1
ATOM 1349 C CA . SER A 1 172 ? 32.577 25.585 -2.351 1.00 40.84 172 SER A CA 1
ATOM 1350 C C . SER A 1 172 ? 32.883 27.001 -1.874 1.00 40.84 172 SER A C 1
ATOM 1352 O O . SER A 1 172 ? 32.621 27.968 -2.593 1.00 40.84 172 SER A O 1
ATOM 1354 N N . GLU A 1 173 ? 33.372 27.115 -0.640 1.00 39.03 173 GLU A N 1
ATOM 1355 C CA . GLU A 1 173 ? 34.016 28.320 -0.139 1.00 39.03 173 GLU A CA 1
ATOM 1356 C C . GLU A 1 173 ? 35.144 28.681 -1.105 1.00 39.03 173 GLU A C 1
ATOM 1358 O O . GLU A 1 173 ? 36.142 27.976 -1.252 1.00 39.03 173 GLU A O 1
ATOM 1363 N N . SER A 1 174 ? 34.927 29.783 -1.816 1.00 41.25 174 SER A N 1
ATOM 1364 C CA . SER A 1 174 ? 35.949 30.504 -2.554 1.00 41.25 174 SER A CA 1
ATOM 1365 C C . SER A 1 174 ? 36.988 30.994 -1.550 1.00 41.25 174 SER A C 1
ATOM 1367 O O . SER A 1 174 ? 36.838 32.072 -0.973 1.00 41.25 174 SER A O 1
ATOM 1369 N N . VAL A 1 175 ? 38.053 30.220 -1.357 1.00 44.00 175 VAL A N 1
ATOM 1370 C CA . VAL A 1 175 ? 39.305 30.750 -0.820 1.00 44.00 175 VAL A CA 1
ATOM 1371 C C . VAL A 1 175 ? 39.852 31.696 -1.884 1.00 44.00 175 VAL A C 1
ATOM 1373 O O . VAL A 1 175 ? 40.402 31.274 -2.898 1.00 44.00 175 VAL A O 1
ATOM 1376 N N . ALA A 1 176 ? 39.611 32.990 -1.682 1.00 42.22 176 ALA A N 1
ATOM 1377 C CA . ALA A 1 176 ? 40.305 34.041 -2.399 1.00 42.22 176 ALA A CA 1
ATOM 1378 C C . ALA A 1 176 ? 41.768 34.011 -1.945 1.00 42.22 176 ALA A C 1
ATOM 1380 O O . ALA A 1 176 ? 42.106 34.488 -0.863 1.00 42.22 176 ALA A O 1
ATOM 1381 N N . GLU A 1 177 ? 42.614 33.392 -2.762 1.00 42.44 177 GLU A N 1
ATOM 1382 C CA . GLU A 1 177 ? 44.062 33.459 -2.633 1.00 42.44 177 GLU A CA 1
ATOM 1383 C C . GLU A 1 177 ? 44.567 34.637 -3.482 1.00 42.44 177 GLU A C 1
ATOM 1385 O O . GLU A 1 177 ? 44.374 34.699 -4.694 1.00 42.44 177 GLU A O 1
ATOM 1390 N N . SER A 1 178 ? 45.121 35.604 -2.758 1.00 45.84 178 SER A N 1
ATOM 1391 C CA . SER A 1 178 ? 45.920 36.780 -3.104 1.00 45.84 178 SER A CA 1
ATOM 1392 C C . SER A 1 178 ? 46.441 36.960 -4.540 1.00 45.84 178 SER A C 1
ATOM 1394 O O . SER A 1 178 ? 47.194 36.129 -5.048 1.00 45.84 178 SER A O 1
ATOM 1396 N N . ALA A 1 179 ? 46.221 38.167 -5.076 1.00 41.25 179 ALA A N 1
ATOM 1397 C CA . ALA A 1 179 ? 47.236 38.984 -5.753 1.00 41.25 179 ALA A CA 1
ATOM 1398 C C . ALA A 1 179 ? 46.874 40.473 -5.630 1.00 41.25 179 ALA A C 1
ATOM 1400 O O . ALA A 1 179 ? 45.689 40.805 -5.863 1.00 41.25 179 ALA A O 1
#

Mean predicted aligned error: 9.14 Å

Sequence (179 aa):
MISLRIISRLLEYPDQALWQGKAELLAALNEANELSSMQQVALGAAIRWRCAGRLLDAQAEYTGLFDRGRSTSLLLFEHVHGESRDRGQAMINLLEHYRQAGLQLNSYELPDHLPLFLDFLSMSSPKDAQEWLASIAPILALLGARLHQAQQRLCPAVRSTDPAFRQPGPQSESVAESA

pLDDT: mean 82.38, std 16.8, range [38.22, 96.19]

InterPro domains:
  IPR003765 Nitrate reductase chaperone, NarJ [PTHR43680] (3-152)
  IPR003765 Nitrate reductase chaperone, NarJ [TIGR00684] (8-152)
  IPR020945 DMSO/Nitrate reductase chaperone [PF02613] (51-152)
  IPR036411 TorD-like superfamily [SSF89155] (3-151)

Solvent-accessible surface area (backbone atoms only — not comparable to full-atom values): 10578 Å² total; per-residue (Å²): 73,58,63,39,40,52,51,16,63,69,67,43,85,71,46,72,66,59,59,70,38,49,65,56,54,55,51,51,52,74,68,33,79,92,51,53,73,68,53,46,52,52,53,51,48,49,55,53,59,69,64,46,85,54,66,68,58,48,35,52,49,45,47,63,55,39,71,72,44,81,78,40,40,56,42,56,48,56,76,76,40,54,89,40,74,63,35,59,54,52,50,53,53,52,51,50,54,35,47,75,73,70,49,80,81,59,96,84,63,63,77,49,30,45,36,61,44,30,41,54,38,22,75,43,55,72,65,59,28,50,55,52,48,60,73,44,40,69,57,52,53,53,37,50,56,44,44,54,58,48,48,51,70,78,37,69,82,64,80,80,75,65,82,91,69,69,70,81,70,82,80,78,77,78,78,83,76,86,135

Nearest PDB structures (foldseek):
  8jzd-assembly2_C  TM=9.596E-01  e=3.061E-12  Escherichia coli K-12
  8jzc-assembly1_A  TM=8.816E-01  e=2.953E-06  Geobacillus stearothermophilus ATCC 7953

Radius of gyration: 19.62 Å; Cα contacts (8 Å, |Δi|>4): 136; chains: 1; bounding box: 66×56×41 Å

Secondary structure (DSSP, 8-state):
-HHHHHHHHHHSPP-HHHHHTHHHHHHHHHH-TTS-HHHHHHHHHHHHHHT-S-HHHHHHHHIIIIIS-TTS-SBHHHHHTTTSHHHHHHHHHHHHHHHHTT----TTS-TTBHHHHHHHHHHS-HHHHHHHHHHHHHHHHHHHHHHHHHHHHH-GGGGG--GGG-PPPP---------